Protein AF-A0A378QQU9-F1 (afdb_monomer)

Organism: NCBI:txid60442

Solvent-accessible surface area (backbone atoms only — not comparable to full-atom values): 11802 Å² total; per-residue (Å²): 145,88,78,75,76,68,68,65,64,66,67,70,74,71,73,74,82,76,79,74,83,66,60,31,34,43,82,54,93,91,40,81,44,77,42,74,51,94,55,50,43,72,75,48,75,50,80,45,81,56,97,89,48,78,48,77,48,76,41,74,41,75,74,60,98,64,94,75,79,48,33,50,64,48,73,52,78,72,28,48,66,83,69,102,65,98,68,73,70,46,45,58,56,68,75,64,73,80,47,66,58,96,88,40,79,49,86,61,49,79,44,72,38,31,32,38,25,54,59,89,42,72,87,60,55,38,84,40,40,63,61,41,45,74,56,68,51,49,70,68,65,45,40,39,43,39,59,77,54,67,65,83,74,51,50,64,56,53,56,46,44,50,61,71,62,53,45,73,78,52,39,68,49,66,72,41,98,47,53,43,52,32,14,29,48,30,37,32,43,80,83

pLDDT: mean 76.34, std 15.31, range [34.03, 95.5]

Nearest PDB structures (foldseek):
  6z1p-assembly1_BX  TM=6.851E-01  e=6.074E+00  Tetrahymena thermophila SB210

Secondary structure (DSSP, 8-state):
---SSSTTTGGGG----------EEEEETTEEEEE--TTEEEEEEEEEE-SS-EEEEEEEEE-SSS----EEEEEPPPEESS-------HHHHHHS--EEETTEEE-PEEEEEEEEEETT-GGG-EE-HHHHHHTT--HHHHTGGGTT--HHHHHHHHHHHHHHHT-HHHHHHHTSTTEEEEEEEEEEEE-

Sequence (191 aa):
MKRFKFSLLALLLLSITVHANDSTGYVGVGGVEYIKNPNIAMKSEDLYISKDIIKVAYEFKNLTNKDIRQTVPFPLPKMSIQHDGDFADTEETLNSFKVWANGKAITPKMHVRALLHKGHDEQSELDVTDAFRQCGFSDKEILSAYHHVNYDESLPNIYAKIRAYKHPALYRLITEKDTHWKSQAIYTNRT

Radius of gyration: 21.37 Å; Cα contacts (8 Å, |Δi|>4): 272; chains: 1; bounding box: 44×36×77 Å

Structure (mmCIF, N/CA/C/O backbone):
data_AF-A0A378QQU9-F1
#
_entry.id   AF-A0A378QQU9-F1
#
loop_
_atom_site.group_PDB
_atom_site.id
_atom_site.type_symbol
_atom_site.label_atom_id
_atom_site.label_alt_id
_atom_site.label_comp_id
_atom_site.label_asym_id
_atom_site.label_entity_id
_atom_site.label_seq_id
_atom_site.pdbx_PDB_ins_code
_atom_site.Cartn_x
_atom_site.Cartn_y
_atom_site.Cartn_z
_atom_site.occupancy
_atom_site.B_iso_or_equiv
_atom_site.auth_seq_id
_atom_site.auth_comp_id
_atom_site.auth_asym_id
_atom_site.auth_atom_id
_atom_site.pdbx_PDB_model_num
ATOM 1 N N . MET A 1 1 ? 25.149 -15.143 52.313 1.00 42.69 1 MET A N 1
ATOM 2 C CA . MET A 1 1 ? 23.979 -15.343 51.422 1.00 42.69 1 MET A CA 1
ATOM 3 C C . MET A 1 1 ? 23.395 -13.989 50.990 1.00 42.69 1 MET A C 1
ATOM 5 O O . MET A 1 1 ? 22.428 -13.525 51.573 1.00 42.69 1 MET A O 1
ATOM 9 N N . LYS A 1 2 ? 24.011 -13.291 50.023 1.00 49.44 2 LYS A N 1
ATOM 10 C CA . LYS A 1 2 ? 23.530 -11.996 49.482 1.00 49.44 2 LYS A CA 1
ATOM 11 C C . LYS A 1 2 ? 23.990 -11.842 48.022 1.00 49.44 2 LYS A C 1
ATOM 13 O O . LYS A 1 2 ? 24.894 -11.070 47.741 1.00 49.44 2 LYS A O 1
ATOM 18 N N . ARG A 1 3 ? 23.455 -12.642 47.096 1.00 50.78 3 ARG A N 1
ATOM 19 C CA . ARG A 1 3 ? 23.782 -12.535 45.652 1.00 50.78 3 ARG A CA 1
ATOM 20 C C . ARG A 1 3 ? 22.550 -12.602 44.732 1.00 50.78 3 ARG A C 1
ATOM 22 O O . ARG A 1 3 ? 22.704 -12.517 43.528 1.00 50.78 3 ARG A O 1
ATOM 29 N N . PHE A 1 4 ? 21.333 -12.684 45.279 1.00 49.81 4 PHE A N 1
ATOM 30 C CA . PHE A 1 4 ? 20.111 -12.893 44.483 1.00 49.81 4 PHE A CA 1
ATOM 31 C C . PHE A 1 4 ? 19.346 -11.614 44.091 1.00 49.81 4 PHE A C 1
ATOM 33 O O . PHE A 1 4 ? 18.385 -11.691 43.339 1.00 49.81 4 PHE A O 1
ATOM 40 N N . LYS A 1 5 ? 19.747 -10.425 44.571 1.00 49.59 5 LYS A N 1
ATOM 41 C CA . LYS A 1 5 ? 18.973 -9.183 44.350 1.00 49.59 5 LYS A CA 1
ATOM 42 C C . LYS A 1 5 ? 19.336 -8.401 43.080 1.00 49.59 5 LYS A C 1
ATOM 44 O O . LYS A 1 5 ? 18.555 -7.555 42.672 1.00 49.59 5 LYS A O 1
ATOM 49 N N . PHE A 1 6 ? 20.470 -8.689 42.440 1.00 51.25 6 PHE A N 1
ATOM 50 C CA . PHE A 1 6 ? 20.890 -7.963 41.231 1.00 51.25 6 PHE A CA 1
ATOM 51 C C . PHE A 1 6 ? 20.324 -8.542 39.928 1.00 51.25 6 PHE A C 1
ATOM 53 O O . PHE A 1 6 ? 20.280 -7.837 38.927 1.00 51.25 6 PHE A O 1
ATOM 60 N N . SER A 1 7 ? 19.831 -9.785 39.939 1.00 53.31 7 SER A N 1
ATOM 61 C CA . SER A 1 7 ? 19.312 -10.429 38.724 1.00 53.31 7 SER A CA 1
ATOM 62 C C . SER A 1 7 ? 17.921 -9.934 38.313 1.00 53.31 7 SER A C 1
ATOM 64 O O . SER A 1 7 ? 17.571 -10.039 37.144 1.00 53.31 7 SER A O 1
ATOM 66 N N . LEU A 1 8 ? 17.127 -9.387 39.243 1.00 53.69 8 LEU A N 1
ATOM 67 C CA . LEU A 1 8 ? 15.759 -8.941 38.946 1.00 53.69 8 LEU A CA 1
ATOM 68 C C . LEU A 1 8 ? 15.716 -7.538 38.312 1.00 53.69 8 LEU A C 1
ATOM 70 O O . LEU A 1 8 ? 14.781 -7.222 37.587 1.00 53.69 8 LEU A O 1
ATOM 74 N N . LEU A 1 9 ? 16.737 -6.704 38.551 1.00 52.06 9 LEU A N 1
ATOM 75 C CA . LEU A 1 9 ? 16.779 -5.325 38.048 1.00 52.06 9 LEU A CA 1
ATOM 76 C C . LEU A 1 9 ? 17.170 -5.251 36.561 1.00 52.06 9 LEU A C 1
ATOM 78 O O . LEU A 1 9 ? 16.748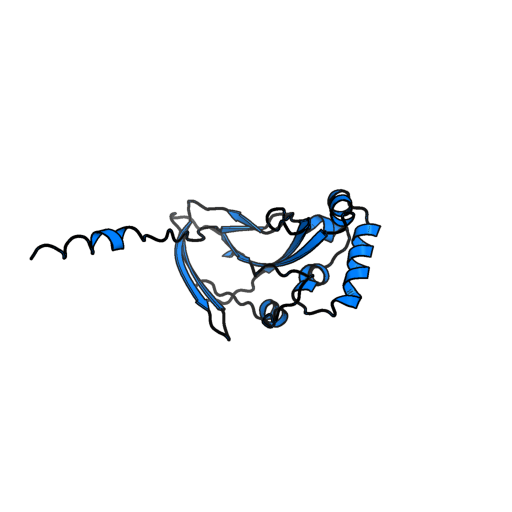 -4.337 35.862 1.00 52.06 9 LEU A O 1
ATOM 82 N N . ALA A 1 10 ? 17.921 -6.238 36.059 1.00 56.59 10 ALA A N 1
ATOM 83 C CA . ALA A 1 10 ? 18.316 -6.308 34.651 1.00 56.59 10 ALA A CA 1
ATOM 84 C C . ALA A 1 10 ? 17.154 -6.689 33.712 1.00 56.59 10 ALA A C 1
ATOM 86 O O . ALA A 1 10 ? 17.172 -6.323 32.541 1.00 56.59 10 ALA A O 1
ATOM 87 N N . LEU A 1 11 ? 16.120 -7.373 34.220 1.00 55.22 11 LEU A N 1
ATOM 88 C CA . LEU A 1 11 ? 14.978 -7.811 33.411 1.00 55.22 11 LEU A CA 1
ATOM 89 C C . LEU A 1 11 ? 13.954 -6.689 33.151 1.00 55.22 11 LEU A C 1
ATOM 91 O O . LEU A 1 11 ? 13.157 -6.797 32.225 1.00 55.22 11 LEU A O 1
ATOM 95 N N . LEU A 1 12 ? 13.989 -5.592 33.922 1.00 55.44 12 LEU A N 1
ATOM 96 C CA . LEU A 1 12 ? 13.055 -4.467 33.763 1.00 55.44 12 LEU A CA 1
ATOM 97 C C . LEU A 1 12 ? 13.423 -3.513 32.607 1.00 55.44 12 LEU A C 1
ATOM 99 O O . LEU A 1 12 ? 12.592 -2.713 32.187 1.00 55.44 12 LEU A O 1
ATOM 103 N N . LEU A 1 13 ? 14.656 -3.582 32.091 1.00 55.72 13 LEU A N 1
ATOM 104 C CA . LEU A 1 13 ? 15.179 -2.640 31.087 1.00 55.72 13 LEU A CA 1
ATOM 105 C C . LEU A 1 13 ? 14.985 -3.100 29.631 1.00 55.72 13 LEU A C 1
ATOM 107 O O . LEU A 1 13 ? 15.303 -2.354 28.712 1.00 55.72 13 LEU A O 1
ATOM 111 N N . LEU A 1 14 ? 14.410 -4.284 29.404 1.00 50.56 14 LEU A N 1
ATOM 112 C CA . LEU A 1 14 ? 14.062 -4.813 28.076 1.00 50.56 14 LEU A CA 1
ATOM 113 C C . LEU A 1 14 ? 12.623 -4.460 27.667 1.00 50.56 14 LEU A C 1
ATOM 115 O O . LEU A 1 14 ? 11.927 -5.259 27.044 1.00 50.56 14 LEU A O 1
ATOM 119 N N . SER A 1 15 ? 12.166 -3.251 28.007 1.00 51.44 15 SER A N 1
ATOM 120 C CA . SER A 1 15 ? 10.925 -2.713 27.442 1.00 51.44 15 SER A CA 1
ATOM 121 C C . SER A 1 15 ? 11.163 -2.412 25.965 1.00 51.44 15 SER A C 1
ATOM 123 O O . SER A 1 15 ? 11.580 -1.320 25.590 1.00 51.44 15 SER A O 1
ATOM 125 N N . ILE A 1 16 ? 10.955 -3.431 25.137 1.00 56.88 16 ILE A N 1
ATOM 126 C CA . ILE A 1 16 ? 10.907 -3.330 23.684 1.00 56.88 16 ILE A CA 1
ATOM 127 C C . ILE A 1 16 ? 9.834 -2.289 23.372 1.00 56.88 16 ILE A C 1
ATOM 129 O O . ILE A 1 16 ? 8.662 -2.479 23.699 1.00 56.88 16 ILE A O 1
ATOM 133 N N . THR A 1 17 ? 10.230 -1.158 22.798 1.00 48.84 17 THR A N 1
ATOM 134 C CA . THR A 1 17 ? 9.289 -0.157 22.305 1.00 48.84 17 THR A CA 1
ATOM 135 C C . THR A 1 17 ? 8.569 -0.754 21.103 1.00 48.84 17 THR A C 1
ATOM 137 O O . THR A 1 17 ? 9.036 -0.656 19.970 1.00 48.84 17 THR A O 1
ATOM 140 N N . VAL A 1 18 ? 7.448 -1.427 21.352 1.00 52.44 18 VAL A N 1
ATOM 141 C CA . VAL A 1 18 ? 6.510 -1.822 20.303 1.00 52.44 18 VAL A CA 1
ATOM 142 C C . VAL A 1 18 ? 5.781 -0.551 19.889 1.00 52.44 18 VAL A C 1
ATOM 144 O O . VAL A 1 18 ? 4.875 -0.077 20.573 1.00 52.44 18 VAL A O 1
ATOM 147 N N . HIS A 1 19 ? 6.232 0.056 18.796 1.00 50.12 19 HIS A N 1
ATOM 148 C CA . HIS A 1 19 ? 5.482 1.119 18.146 1.00 50.12 19 HIS A CA 1
ATOM 149 C C . HIS A 1 19 ? 4.282 0.479 17.446 1.00 50.12 19 HIS A C 1
ATOM 151 O O . HIS A 1 19 ? 4.442 -0.164 16.413 1.00 50.12 19 HIS A O 1
ATOM 157 N N . ALA A 1 20 ? 3.092 0.624 18.032 1.00 51.75 20 ALA A N 1
ATOM 158 C CA . ALA A 1 20 ? 1.850 0.287 17.347 1.00 51.75 20 ALA A CA 1
ATOM 159 C C . ALA A 1 20 ? 1.724 1.157 16.089 1.00 51.75 20 ALA A C 1
ATOM 161 O O . ALA A 1 20 ? 2.021 2.355 16.136 1.00 51.75 20 ALA A O 1
ATOM 162 N N . ASN A 1 21 ? 1.287 0.576 14.972 1.00 54.59 21 ASN A N 1
ATOM 163 C CA . ASN A 1 21 ? 0.997 1.348 13.773 1.00 54.59 21 ASN A CA 1
ATOM 164 C C . ASN A 1 21 ? -0.380 2.010 13.914 1.00 54.59 21 ASN A C 1
ATOM 166 O O . ASN A 1 21 ? -1.359 1.581 13.321 1.00 54.59 21 ASN A O 1
ATOM 170 N N . ASP A 1 22 ? -0.465 3.083 14.695 1.00 56.91 22 ASP A N 1
ATOM 171 C CA . ASP A 1 22 ? -1.688 3.858 14.936 1.00 56.91 22 ASP A CA 1
ATOM 172 C C . ASP A 1 22 ? -2.055 4.808 13.775 1.00 56.91 22 ASP A C 1
ATOM 174 O O . ASP A 1 22 ? -2.784 5.789 13.953 1.00 56.91 22 ASP A O 1
ATOM 178 N N . SER A 1 23 ? -1.550 4.533 12.571 1.00 52.12 23 SER A N 1
ATOM 179 C CA . SER A 1 23 ? -1.793 5.357 11.392 1.00 52.12 23 SER A CA 1
ATOM 180 C C . SER A 1 23 ? -3.087 4.968 10.676 1.00 52.12 23 SER A C 1
ATOM 182 O O . SER A 1 23 ? -3.394 3.799 10.467 1.00 52.12 23 SER A O 1
ATOM 184 N N . THR A 1 24 ? -3.836 5.972 10.238 1.00 55.03 24 THR A N 1
ATOM 185 C CA . THR A 1 24 ? -5.013 5.841 9.362 1.00 55.03 24 THR A CA 1
ATOM 186 C C . THR A 1 24 ? -4.626 6.289 7.953 1.00 55.03 24 THR A C 1
ATOM 188 O O . THR A 1 24 ? -3.512 6.746 7.756 1.00 55.03 24 THR A O 1
ATOM 191 N N . GLY A 1 25 ? -5.473 6.131 6.941 1.00 52.16 25 GLY A N 1
ATOM 192 C CA . GLY A 1 25 ? -5.113 6.412 5.549 1.00 52.16 25 GLY A CA 1
ATOM 193 C C . GLY A 1 25 ? -5.879 7.579 4.934 1.00 52.16 25 GLY A C 1
ATOM 194 O O . GLY A 1 25 ? -7.076 7.737 5.175 1.00 52.16 25 GLY A O 1
ATOM 195 N N . TYR A 1 26 ? -5.237 8.331 4.047 1.00 42.34 26 TYR A N 1
ATOM 196 C CA . TYR A 1 26 ? -5.901 9.096 2.993 1.00 42.34 26 TYR A CA 1
ATOM 197 C C . TYR A 1 26 ? -5.428 8.591 1.631 1.00 42.34 26 TYR A C 1
ATOM 199 O O . TYR A 1 26 ? -4.258 8.273 1.452 1.00 42.34 26 TYR A O 1
ATOM 207 N N . VAL A 1 27 ? -6.341 8.498 0.665 1.00 48.03 27 VAL A N 1
ATOM 208 C CA . VAL A 1 27 ? -5.992 8.184 -0.725 1.00 48.03 27 VAL A CA 1
ATOM 209 C C . VAL A 1 27 ? -5.992 9.499 -1.492 1.00 48.03 27 VAL A C 1
ATOM 211 O O . VAL A 1 27 ? -7.057 10.017 -1.834 1.00 48.03 27 VAL A O 1
ATOM 214 N N . GLY A 1 28 ? -4.802 10.046 -1.717 1.00 48.03 28 GLY A N 1
ATOM 215 C CA . GLY A 1 28 ? -4.586 11.245 -2.517 1.00 48.03 28 GLY A CA 1
ATOM 216 C C . GLY A 1 28 ? -4.181 10.917 -3.950 1.00 48.03 28 GLY A C 1
ATOM 217 O O . GLY A 1 28 ? -4.117 9.757 -4.353 1.00 48.03 28 GLY A O 1
ATOM 218 N N . VAL A 1 29 ? -3.883 11.962 -4.723 1.00 34.03 29 VAL A N 1
ATOM 219 C CA . VAL A 1 29 ? -3.452 11.828 -6.124 1.00 34.03 29 VAL A CA 1
ATOM 220 C C . VAL A 1 29 ? -2.115 11.068 -6.221 1.00 34.03 29 VAL A C 1
ATOM 222 O O . VAL A 1 29 ? -1.982 10.245 -7.109 1.00 34.03 29 VAL A O 1
ATOM 225 N N . GLY A 1 30 ? -1.223 11.199 -5.226 1.00 41.44 30 GLY A N 1
ATOM 226 C CA . GLY A 1 30 ? 0.061 10.479 -5.131 1.00 41.44 30 GLY A CA 1
ATOM 227 C C . GLY A 1 30 ? 0.051 9.176 -4.309 1.00 41.44 30 GLY A C 1
ATOM 228 O O . GLY A 1 30 ? 1.093 8.760 -3.809 1.00 41.44 30 GLY A O 1
ATOM 229 N N . GLY A 1 31 ? -1.111 8.544 -4.096 1.00 54.34 31 GLY A N 1
ATOM 230 C CA . GLY A 1 31 ? -1.224 7.248 -3.409 1.00 54.34 31 GLY A CA 1
ATOM 231 C C . GLY A 1 31 ? -1.753 7.312 -1.969 1.00 54.34 31 GLY A C 1
ATOM 232 O O . GLY A 1 31 ? -2.509 8.211 -1.603 1.00 54.34 31 GLY A O 1
ATOM 233 N N . VAL A 1 32 ? -1.412 6.299 -1.163 1.00 55.84 32 VAL A N 1
ATOM 234 C CA . VAL A 1 32 ? -1.912 6.120 0.213 1.00 55.84 32 VAL A CA 1
ATOM 235 C C . VAL A 1 32 ? -1.001 6.803 1.232 1.00 55.84 32 VAL A C 1
ATOM 237 O O . VAL A 1 32 ? 0.130 6.369 1.463 1.00 55.84 32 VAL A O 1
ATOM 240 N N . GLU A 1 33 ? -1.497 7.857 1.860 1.00 60.81 33 GLU A N 1
ATOM 241 C CA . GLU A 1 33 ? -0.806 8.585 2.919 1.00 60.81 33 GLU A CA 1
ATOM 242 C C . GLU A 1 33 ? -1.291 8.122 4.292 1.00 60.81 33 GLU A C 1
ATOM 244 O O . GLU A 1 33 ? -2.491 7.958 4.507 1.00 60.81 33 GLU A O 1
ATOM 249 N N . TY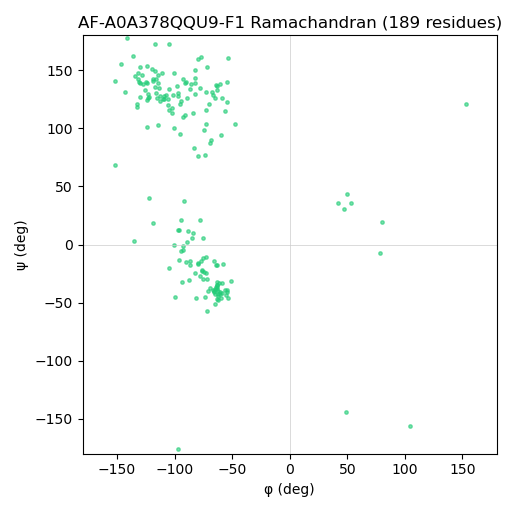R A 1 34 ? -0.358 7.915 5.216 1.00 63.16 34 TYR A N 1
ATOM 250 C CA . TYR A 1 34 ? -0.637 7.460 6.573 1.00 63.16 34 TYR A CA 1
ATOM 251 C C . TYR A 1 34 ? -0.785 8.676 7.502 1.00 63.16 34 TYR A C 1
ATOM 253 O O . TYR A 1 34 ? 0.184 9.374 7.780 1.00 63.16 34 TYR A O 1
ATOM 261 N N . ILE A 1 35 ? -2.001 8.953 7.969 1.00 67.19 35 ILE A N 1
ATOM 262 C CA . ILE A 1 35 ? -2.374 10.111 8.787 1.00 67.19 35 ILE A CA 1
ATOM 263 C C . ILE A 1 35 ? -2.869 9.634 10.153 1.00 67.19 35 ILE A C 1
ATOM 265 O O . ILE A 1 35 ? -3.707 8.739 10.232 1.00 67.19 35 ILE A O 1
ATOM 269 N N . LYS A 1 36 ? -2.436 10.261 11.249 1.00 72.25 36 LYS A N 1
ATOM 270 C CA . LYS A 1 36 ? -3.040 10.027 12.571 1.00 72.25 36 LYS A CA 1
ATOM 271 C C . LYS A 1 36 ? -4.309 10.858 12.740 1.00 72.25 36 LYS A C 1
ATOM 273 O O . LYS A 1 36 ? -4.287 12.069 12.533 1.00 72.25 36 LYS A O 1
ATOM 278 N N . ASN A 1 37 ? -5.405 10.227 13.157 1.00 81.88 37 ASN A N 1
ATOM 279 C CA . ASN A 1 37 ? -6.630 10.934 13.526 1.00 81.88 37 ASN A CA 1
ATOM 280 C C . ASN A 1 37 ? -6.746 11.006 15.056 1.00 81.88 37 ASN A C 1
ATOM 282 O O . ASN A 1 37 ? -6.980 9.972 15.675 1.00 81.88 37 ASN A O 1
ATOM 286 N N . PRO A 1 38 ? -6.654 12.194 15.683 1.00 87.00 38 PRO A N 1
ATOM 287 C CA . PRO A 1 38 ? -6.688 12.316 17.143 1.00 87.00 38 PRO A CA 1
ATOM 288 C C . PRO A 1 38 ? -8.034 11.912 17.766 1.00 87.00 38 PRO A C 1
ATOM 290 O O . PRO A 1 38 ? -8.117 11.722 18.974 1.00 87.00 38 PRO A O 1
ATOM 293 N N . ASN A 1 39 ? -9.088 11.778 16.957 1.00 91.25 39 ASN A N 1
ATOM 294 C CA . ASN A 1 39 ? -10.424 11.390 17.400 1.00 91.25 39 ASN A CA 1
ATOM 295 C C . ASN A 1 39 ? -10.679 9.876 17.325 1.00 91.25 39 ASN A C 1
ATOM 297 O O . ASN A 1 39 ? -11.745 9.422 17.742 1.00 91.25 39 ASN A O 1
ATOM 301 N N . ILE A 1 40 ? -9.733 9.096 16.796 1.00 88.69 40 ILE A N 1
ATOM 302 C CA . ILE A 1 40 ? -9.802 7.636 16.725 1.00 88.69 40 ILE A CA 1
ATOM 303 C C . ILE A 1 40 ? -8.575 7.064 17.434 1.00 88.69 40 ILE A C 1
ATOM 305 O O . ILE A 1 40 ? -7.445 7.405 17.107 1.00 88.69 40 ILE A O 1
ATOM 309 N N . ALA A 1 41 ? -8.789 6.177 18.402 1.00 88.19 41 ALA A N 1
ATOM 310 C CA . ALA A 1 41 ?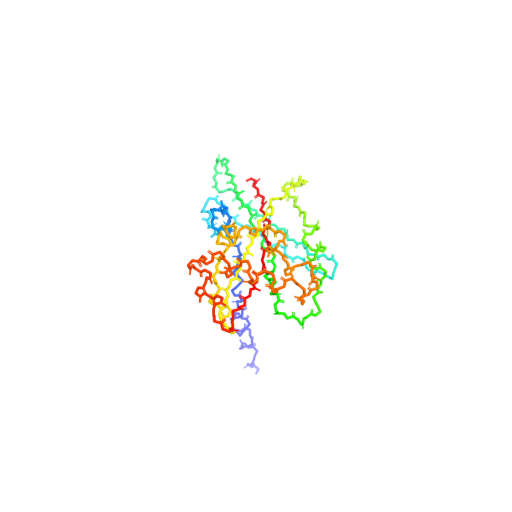 -7.707 5.455 19.064 1.00 88.19 41 ALA A CA 1
ATOM 311 C C . ALA A 1 41 ? -7.674 4.002 18.595 1.00 88.19 41 ALA A C 1
ATOM 313 O O . ALA A 1 41 ? -8.671 3.296 18.751 1.00 88.19 41 ALA A O 1
ATOM 314 N N . MET A 1 42 ? -6.528 3.533 18.103 1.00 86.00 42 MET A N 1
ATOM 315 C CA . MET A 1 42 ? -6.272 2.097 17.979 1.00 86.00 42 MET A CA 1
ATOM 316 C C . MET A 1 42 ? -6.182 1.484 19.384 1.00 86.00 42 MET A C 1
ATOM 318 O O . MET A 1 42 ? -5.501 2.015 20.263 1.00 86.00 42 MET A O 1
ATOM 322 N N . LYS A 1 43 ? -6.934 0.410 19.616 1.00 89.12 43 LYS A N 1
ATOM 323 C CA . LYS A 1 43 ? -7.001 -0.321 20.886 1.00 89.12 43 LYS A CA 1
ATOM 324 C C . LYS A 1 43 ? -6.149 -1.573 20.868 1.00 89.12 43 LYS A C 1
ATOM 326 O O . LYS A 1 43 ? -5.408 -1.788 21.823 1.00 89.12 43 LYS A O 1
ATOM 331 N N . SER A 1 44 ? -6.225 -2.339 19.790 1.00 85.69 44 SER A N 1
ATOM 332 C CA . SER A 1 44 ? -5.410 -3.527 19.580 1.00 85.69 44 SER A CA 1
ATOM 333 C C . SER A 1 44 ? -5.093 -3.715 18.101 1.00 85.69 44 SER A C 1
ATOM 335 O O . SER A 1 44 ? -5.820 -3.248 17.218 1.00 85.69 44 SER A O 1
ATOM 337 N N . GLU A 1 45 ? -3.987 -4.410 17.872 1.00 84.75 45 GLU A N 1
ATOM 338 C CA . GLU A 1 45 ? -3.598 -5.003 16.603 1.00 84.75 45 GLU A CA 1
ATOM 339 C C . GLU A 1 45 ? -3.156 -6.436 16.903 1.00 84.75 45 GLU A C 1
ATOM 341 O O . GLU A 1 45 ? -2.196 -6.644 17.646 1.00 84.75 45 GLU A O 1
ATOM 346 N N . ASP A 1 46 ? -3.858 -7.408 16.326 1.00 86.56 46 ASP A N 1
ATOM 347 C CA . ASP A 1 46 ? -3.552 -8.829 16.466 1.00 86.56 46 ASP A CA 1
ATOM 348 C C . ASP A 1 46 ? -3.136 -9.396 15.104 1.00 86.56 46 ASP A C 1
ATOM 350 O O . ASP A 1 46 ? -3.972 -9.646 14.229 1.00 86.56 46 ASP A O 1
ATOM 354 N N . LEU A 1 47 ? -1.827 -9.590 14.925 1.00 87.00 47 LEU A N 1
ATOM 355 C CA . LEU A 1 47 ? -1.222 -10.175 13.729 1.00 87.00 47 LEU A CA 1
ATOM 356 C C . LEU A 1 47 ? -0.991 -11.679 13.922 1.00 87.00 47 LEU A C 1
ATOM 358 O O . LEU A 1 47 ? -0.243 -12.106 14.800 1.00 87.00 47 LEU A O 1
ATOM 362 N N . TYR A 1 48 ? -1.592 -12.482 13.049 1.00 86.19 48 TYR A N 1
ATOM 363 C CA . TYR A 1 48 ? -1.380 -13.921 12.954 1.00 86.19 48 TYR A CA 1
ATOM 364 C C . TYR A 1 48 ? -0.744 -14.271 11.610 1.00 86.19 48 TYR A C 1
ATOM 366 O O . TYR A 1 48 ? -1.288 -13.938 10.556 1.00 86.19 48 TYR A O 1
ATOM 374 N N . ILE A 1 49 ? 0.384 -14.982 11.649 1.00 84.25 49 ILE A N 1
ATOM 375 C CA . ILE A 1 49 ? 1.109 -15.448 10.465 1.00 84.25 49 ILE A CA 1
ATOM 376 C C . ILE A 1 49 ? 1.302 -16.958 10.569 1.00 84.25 49 ILE A C 1
ATOM 378 O O . ILE A 1 49 ? 1.731 -17.484 11.596 1.00 84.25 49 ILE A O 1
ATOM 382 N N . SER A 1 50 ? 1.010 -17.646 9.475 1.00 87.44 50 SER A N 1
ATOM 383 C CA . SER A 1 50 ? 1.269 -19.069 9.276 1.00 87.44 50 SER A CA 1
ATOM 384 C C . SER A 1 50 ? 1.731 -19.301 7.837 1.00 87.44 50 SER A C 1
ATOM 386 O O . SER A 1 50 ? 1.774 -18.360 7.047 1.00 87.44 50 SER A O 1
ATOM 388 N N . LYS A 1 51 ? 2.059 -20.548 7.487 1.00 85.00 51 LYS A N 1
ATOM 389 C CA . LYS A 1 51 ? 2.413 -20.899 6.104 1.00 85.00 51 LYS A CA 1
ATOM 390 C C . LYS A 1 51 ? 1.270 -20.647 5.119 1.00 85.00 51 LYS A C 1
ATOM 392 O O . LYS A 1 51 ? 1.537 -20.266 3.991 1.00 85.00 51 LYS A O 1
ATOM 397 N N . ASP A 1 52 ? 0.028 -20.819 5.570 1.00 85.56 52 ASP A N 1
ATOM 398 C CA . ASP A 1 52 ? -1.143 -20.824 4.687 1.00 85.56 52 ASP A CA 1
ATOM 399 C C . ASP A 1 52 ? -1.963 -19.529 4.769 1.00 85.56 52 ASP A C 1
ATOM 401 O O . ASP A 1 52 ? -2.775 -19.244 3.893 1.00 85.56 52 ASP A O 1
ATOM 405 N N . ILE A 1 53 ? -1.823 -18.752 5.851 1.00 86.81 53 ILE A N 1
ATOM 406 C CA . ILE A 1 53 ? -2.629 -17.545 6.045 1.00 86.81 53 ILE A CA 1
ATOM 407 C C . ILE A 1 53 ? -1.935 -16.472 6.880 1.00 86.81 53 ILE A C 1
ATOM 409 O O . ILE A 1 53 ? -1.317 -16.753 7.913 1.00 86.81 53 ILE A O 1
ATOM 413 N N . ILE A 1 54 ? -2.144 -15.225 6.455 1.00 86.25 54 ILE A N 1
ATOM 414 C CA . ILE A 1 54 ? -1.881 -14.006 7.216 1.00 86.25 54 ILE A CA 1
ATOM 415 C C . ILE A 1 54 ? -3.235 -13.396 7.590 1.00 86.25 54 ILE A C 1
ATOM 417 O O . ILE A 1 54 ? -4.098 -13.208 6.732 1.00 86.25 54 ILE A O 1
ATOM 421 N N . LYS A 1 55 ? -3.440 -13.095 8.874 1.00 90.75 55 LYS A N 1
ATOM 422 C CA . LYS A 1 55 ? -4.622 -12.378 9.371 1.00 90.75 55 LYS A CA 1
ATOM 423 C C . LYS A 1 55 ? -4.178 -11.228 10.249 1.00 90.75 55 LYS A C 1
ATOM 425 O O . LYS A 1 55 ? -3.295 -11.406 11.081 1.00 90.75 55 LYS A O 1
ATOM 430 N N . VAL A 1 56 ? -4.839 -10.088 10.102 1.00 89.94 56 VAL A N 1
ATOM 431 C CA . VAL A 1 56 ? -4.649 -8.945 10.994 1.00 89.94 56 VAL A CA 1
ATOM 432 C C . VAL A 1 56 ? -6.011 -8.465 11.457 1.00 89.94 56 VAL A C 1
ATOM 434 O O . VAL A 1 56 ? -6.896 -8.235 10.630 1.00 89.94 56 VAL A O 1
ATOM 437 N N . ALA A 1 57 ? -6.194 -8.356 12.769 1.00 91.31 57 ALA A N 1
ATOM 438 C CA . ALA A 1 57 ? -7.393 -7.791 13.369 1.00 91.31 57 ALA A CA 1
ATOM 439 C C . ALA A 1 57 ? -7.044 -6.474 14.059 1.00 91.31 57 ALA A C 1
ATOM 441 O O . ALA A 1 57 ? -6.132 -6.421 14.878 1.00 91.31 57 ALA A O 1
ATOM 442 N N . TYR A 1 58 ? -7.785 -5.422 13.723 1.00 89.19 58 TYR A N 1
ATOM 443 C CA . TYR A 1 58 ? -7.648 -4.111 14.341 1.00 89.19 58 TYR A CA 1
ATOM 444 C C . TYR A 1 58 ? -8.905 -3.776 15.134 1.00 89.19 58 TYR A C 1
ATOM 446 O O . TYR A 1 58 ? -10.019 -3.907 14.619 1.00 89.19 58 TYR A O 1
ATOM 454 N N . GLU A 1 59 ? -8.726 -3.269 16.350 1.00 91.44 59 GLU A N 1
ATOM 455 C CA . GLU A 1 59 ? -9.800 -2.648 17.119 1.00 91.44 59 GLU A CA 1
ATOM 456 C C . GLU A 1 59 ? -9.564 -1.139 17.195 1.00 91.44 59 GLU A C 1
ATOM 458 O O . GLU A 1 59 ? -8.519 -0.676 17.651 1.00 91.44 59 GLU A O 1
ATOM 463 N N . PHE A 1 60 ? -10.554 -0.354 16.775 1.00 90.62 60 PHE A N 1
ATOM 464 C CA . PHE A 1 60 ? -10.517 1.103 16.848 1.00 90.62 60 PHE A CA 1
ATOM 465 C C . PHE A 1 60 ? -11.653 1.625 17.726 1.00 90.62 60 PHE A C 1
ATOM 467 O O . PHE A 1 60 ? -12.783 1.144 17.663 1.00 90.62 60 PHE A O 1
ATOM 474 N N . LYS A 1 61 ? -11.373 2.671 18.506 1.00 91.75 61 LYS A N 1
ATOM 475 C CA . LYS A 1 61 ? -12.359 3.389 19.315 1.00 91.75 61 LYS A CA 1
ATOM 476 C C . LYS A 1 61 ? -12.552 4.807 18.790 1.00 91.75 61 LYS A C 1
ATOM 478 O O . LYS A 1 61 ? -11.607 5.592 18.781 1.00 91.75 61 LYS A O 1
ATOM 483 N N . ASN A 1 62 ? -13.795 5.159 18.464 1.00 94.38 62 ASN A N 1
ATOM 484 C CA . ASN A 1 62 ? -14.199 6.552 18.292 1.00 94.38 62 ASN A CA 1
ATOM 485 C C . ASN A 1 62 ? -14.209 7.261 19.654 1.00 94.38 62 ASN A C 1
ATOM 487 O O . ASN A 1 62 ? -14.884 6.825 20.587 1.00 94.38 62 ASN A O 1
ATOM 491 N N . LEU A 1 63 ? -13.417 8.326 19.783 1.00 95.50 63 LEU A N 1
ATOM 492 C CA . LEU A 1 63 ? -13.278 9.116 21.010 1.00 95.50 63 LEU A CA 1
ATOM 493 C C . LEU A 1 63 ? -14.297 10.260 21.099 1.00 95.50 63 LEU A C 1
ATOM 495 O O . LEU A 1 63 ? -14.274 11.033 22.055 1.00 95.50 63 LEU A O 1
ATOM 499 N N . THR A 1 64 ? -15.182 10.378 20.112 1.00 95.38 64 THR A N 1
ATOM 500 C CA . THR A 1 64 ? -16.192 11.433 20.021 1.00 95.38 64 THR A CA 1
ATOM 501 C C . THR A 1 64 ? -17.602 10.855 20.084 1.00 95.38 64 THR A C 1
ATOM 503 O O . THR A 1 64 ? -17.810 9.645 20.033 1.00 95.38 64 THR A O 1
ATOM 506 N N . ASN A 1 65 ? -18.590 11.742 20.172 1.00 94.94 65 ASN A N 1
ATOM 507 C CA . ASN A 1 65 ? -20.013 11.419 20.086 1.00 94.94 65 ASN A CA 1
ATOM 508 C C . ASN A 1 65 ? -20.597 11.621 18.674 1.00 94.94 65 ASN A C 1
ATOM 510 O O . ASN A 1 65 ? -21.816 11.659 18.521 1.00 94.94 65 ASN A O 1
ATOM 514 N N . LYS A 1 66 ? -19.747 11.809 17.657 1.00 95.44 66 LYS A N 1
ATOM 515 C CA . LYS A 1 66 ? -20.153 11.996 16.260 1.00 95.44 66 LYS A CA 1
ATOM 516 C C . LYS A 1 66 ? -19.611 10.858 15.416 1.00 95.44 66 LYS A C 1
ATOM 518 O O . LYS A 1 66 ? -18.524 10.353 15.685 1.00 95.44 66 LYS A O 1
ATOM 523 N N . ASP A 1 67 ? -20.331 10.507 14.362 1.00 94.00 67 ASP A N 1
ATOM 524 C CA . ASP A 1 67 ? -19.843 9.528 13.398 1.00 94.00 67 ASP A CA 1
ATOM 525 C C . ASP A 1 67 ? -18.578 10.042 12.702 1.00 94.00 67 ASP A C 1
ATOM 527 O O . ASP A 1 67 ? -18.516 11.182 12.233 1.00 94.00 67 ASP A O 1
ATOM 531 N N . ILE A 1 68 ? -17.566 9.178 12.618 1.00 90.38 68 ILE A N 1
ATOM 532 C CA . ILE A 1 68 ? -16.305 9.442 11.927 1.00 90.38 68 ILE A CA 1
ATOM 533 C C . ILE A 1 68 ? -16.126 8.360 10.875 1.00 90.38 68 ILE A C 1
ATOM 535 O O . ILE A 1 68 ? -16.157 7.177 11.193 1.00 90.38 68 ILE A O 1
ATOM 539 N N . ARG A 1 69 ? -15.898 8.778 9.628 1.00 89.00 69 ARG A N 1
ATOM 540 C CA . ARG A 1 69 ? -15.506 7.875 8.544 1.00 89.00 69 ARG A CA 1
ATOM 541 C C . ARG A 1 69 ? -14.002 7.903 8.375 1.00 89.00 69 ARG A C 1
ATOM 543 O O . ARG A 1 69 ? -13.428 8.985 8.228 1.00 89.00 69 ARG A O 1
ATOM 550 N N . GLN A 1 70 ? -13.384 6.735 8.322 1.00 82.56 70 GLN A N 1
ATOM 551 C CA . GLN A 1 70 ? -11.945 6.592 8.143 1.00 82.56 70 GLN A CA 1
ATOM 552 C C . GLN A 1 70 ? -11.617 5.611 7.029 1.00 82.56 70 GLN A C 1
ATOM 554 O O . GLN A 1 70 ? -12.390 4.707 6.720 1.00 82.56 70 GLN A O 1
ATOM 559 N N . THR A 1 71 ? -10.455 5.814 6.415 1.00 85.81 71 THR A N 1
ATOM 560 C CA . THR A 1 71 ? -9.874 4.818 5.521 1.00 85.81 71 THR A CA 1
ATOM 561 C C . THR A 1 71 ? -8.784 4.089 6.285 1.00 85.81 71 THR A C 1
ATOM 563 O O . THR A 1 71 ? -7.914 4.741 6.860 1.00 85.81 71 THR A O 1
ATOM 566 N N . VAL A 1 72 ? -8.825 2.760 6.289 1.00 85.31 72 VAL A N 1
ATOM 567 C CA . VAL A 1 72 ? -7.757 1.931 6.855 1.00 85.31 72 VAL A CA 1
ATOM 568 C C . VAL A 1 72 ? -6.959 1.340 5.691 1.00 85.31 72 VAL A C 1
ATOM 570 O O . VAL A 1 72 ? -7.536 0.627 4.866 1.00 85.31 72 VAL A O 1
ATOM 573 N N . PRO A 1 73 ? -5.675 1.699 5.547 1.00 86.56 73 PRO A N 1
ATOM 574 C CA . PRO A 1 73 ? -4.812 1.144 4.520 1.00 86.56 73 PRO A CA 1
ATOM 575 C C . PRO A 1 73 ? -4.072 -0.103 5.007 1.00 86.56 73 PRO A C 1
ATOM 577 O O . PRO A 1 73 ? -3.540 -0.127 6.112 1.00 86.56 73 PRO A O 1
ATOM 580 N N . PHE A 1 74 ? -3.973 -1.106 4.140 1.00 86.19 74 PHE A N 1
ATOM 581 C CA . PHE A 1 74 ? -3.168 -2.304 4.336 1.00 86.19 74 PHE A CA 1
ATOM 582 C C . PHE A 1 74 ? -2.189 -2.468 3.164 1.00 86.19 74 PHE A C 1
ATOM 584 O O . PHE A 1 74 ? -2.606 -2.864 2.068 1.00 86.19 74 PHE A O 1
ATOM 591 N N . PRO A 1 75 ? -0.905 -2.110 3.342 1.00 86.81 75 PRO A N 1
ATOM 592 C CA . PRO A 1 75 ? 0.107 -2.292 2.312 1.00 86.81 75 PRO A CA 1
ATOM 593 C C . PRO A 1 75 ? 0.572 -3.749 2.257 1.00 86.81 75 PRO A C 1
ATOM 595 O O . PRO A 1 75 ? 0.905 -4.342 3.280 1.00 86.81 75 PRO A O 1
ATOM 598 N N . LEU A 1 76 ? 0.679 -4.303 1.052 1.00 87.94 76 LEU A N 1
ATOM 599 C CA . LEU A 1 76 ? 1.460 -5.517 0.841 1.00 87.94 76 LEU A CA 1
ATOM 600 C C . LEU A 1 76 ? 2.969 -5.199 0.825 1.00 87.94 76 LEU A C 1
ATOM 602 O O . LEU A 1 76 ? 3.358 -4.036 0.632 1.00 87.94 76 LEU A O 1
ATOM 606 N N . PRO A 1 77 ? 3.839 -6.209 1.023 1.00 84.75 77 PRO A N 1
ATOM 607 C CA . PRO A 1 77 ? 5.285 -6.043 0.893 1.00 84.75 77 PRO A CA 1
ATOM 608 C C . PRO A 1 77 ? 5.658 -5.469 -0.471 1.00 84.75 77 PRO A C 1
ATOM 610 O O . PRO A 1 77 ? 5.076 -5.858 -1.478 1.00 84.75 77 PRO A O 1
ATOM 613 N N . LYS A 1 78 ? 6.624 -4.548 -0.514 1.00 87.31 78 LYS A N 1
ATOM 614 C CA . LYS A 1 78 ? 7.167 -4.044 -1.781 1.00 87.31 78 LYS A CA 1
ATOM 615 C C . LYS A 1 78 ? 7.921 -5.180 -2.475 1.00 87.31 78 LYS A C 1
ATOM 617 O O . LYS A 1 78 ? 8.770 -5.806 -1.848 1.00 87.31 78 LYS A O 1
ATOM 622 N N . MET A 1 79 ? 7.647 -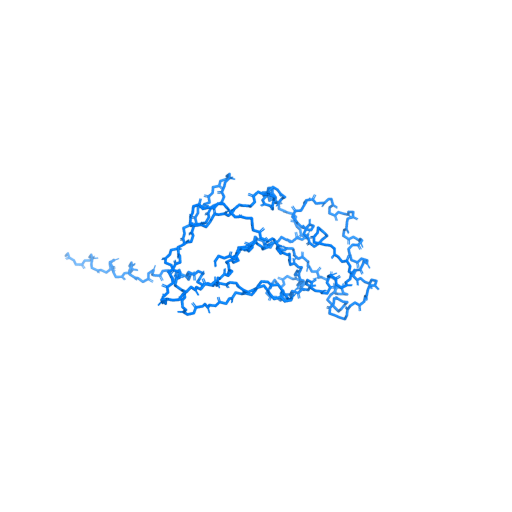5.400 -3.754 1.00 84.19 79 MET A N 1
ATOM 623 C CA . MET A 1 79 ? 8.269 -6.450 -4.560 1.00 84.19 79 MET A CA 1
ATOM 624 C C . MET A 1 79 ? 9.208 -5.820 -5.583 1.00 84.19 79 MET A C 1
ATOM 626 O O . MET A 1 79 ? 8.784 -4.944 -6.330 1.00 84.19 79 MET A O 1
ATOM 630 N N . SER A 1 80 ? 10.475 -6.234 -5.612 1.00 79.25 80 SER A N 1
ATOM 631 C CA . SER A 1 80 ? 11.443 -5.793 -6.626 1.00 79.25 80 SER A CA 1
ATOM 632 C C . SER A 1 80 ? 11.282 -6.601 -7.904 1.00 79.25 80 SER A C 1
ATOM 634 O O . SER A 1 80 ? 11.049 -7.805 -7.844 1.00 79.25 80 SER A O 1
ATOM 636 N N . ILE A 1 81 ? 11.462 -5.960 -9.060 1.00 66.69 81 ILE A N 1
ATOM 637 C CA . ILE A 1 81 ? 11.539 -6.692 -10.332 1.00 66.69 81 ILE A CA 1
ATOM 638 C C . ILE A 1 81 ? 12.891 -7.391 -10.486 1.00 66.69 81 ILE A C 1
ATOM 640 O O . ILE A 1 81 ? 12.980 -8.440 -11.114 1.00 66.69 81 ILE A O 1
ATOM 644 N N . GLN A 1 82 ? 13.949 -6.834 -9.899 1.00 63.09 82 GLN A N 1
ATOM 645 C CA . GLN A 1 82 ? 15.279 -7.434 -9.896 1.00 63.09 82 GLN A CA 1
ATOM 646 C C . GLN A 1 82 ? 15.461 -8.222 -8.585 1.00 63.09 82 GLN A C 1
ATOM 648 O O . GLN A 1 82 ? 15.761 -7.585 -7.578 1.00 63.09 82 GLN A O 1
ATOM 653 N N . HIS A 1 83 ? 15.207 -9.544 -8.575 1.00 58.78 83 HIS A N 1
ATOM 654 C CA . HIS A 1 83 ? 15.945 -10.599 -7.823 1.00 58.78 83 HIS A CA 1
ATOM 655 C C . HIS A 1 83 ? 15.132 -11.867 -7.455 1.00 58.78 83 HIS A C 1
ATOM 657 O O . HIS A 1 83 ? 14.146 -11.801 -6.731 1.00 58.78 83 HIS A O 1
ATOM 663 N N . ASP A 1 84 ? 15.599 -13.033 -7.924 1.00 49.00 84 ASP A N 1
ATOM 664 C CA . ASP A 1 84 ? 16.395 -14.085 -7.233 1.00 49.00 84 ASP A CA 1
ATOM 665 C C . ASP A 1 84 ? 16.022 -14.617 -5.821 1.00 49.00 84 ASP A C 1
ATOM 667 O O . ASP A 1 84 ? 16.901 -15.045 -5.071 1.00 49.00 84 ASP A O 1
ATOM 671 N N . GLY A 1 85 ? 14.740 -14.639 -5.442 1.00 52.12 85 GLY A N 1
ATOM 672 C CA . GLY A 1 85 ? 14.276 -15.285 -4.200 1.00 52.12 85 GLY A CA 1
ATOM 673 C C . GLY A 1 85 ? 13.126 -16.276 -4.405 1.00 52.12 85 GLY A C 1
ATOM 674 O O . GLY A 1 85 ? 12.253 -16.052 -5.239 1.00 52.12 85 GLY A O 1
ATOM 675 N N . ASP A 1 86 ? 13.109 -17.352 -3.611 1.00 50.97 86 ASP A N 1
ATOM 676 C CA . ASP A 1 86 ? 11.985 -18.294 -3.476 1.00 50.97 86 ASP A CA 1
ATOM 677 C C . ASP A 1 86 ? 10.861 -17.616 -2.671 1.00 50.97 86 ASP A C 1
ATOM 679 O O . ASP A 1 86 ? 10.745 -17.766 -1.452 1.00 50.97 86 ASP A O 1
ATOM 683 N N . PHE A 1 87 ? 10.119 -16.724 -3.328 1.00 57.44 87 PHE A N 1
ATOM 684 C CA . PHE A 1 87 ? 8.991 -16.026 -2.719 1.00 57.44 87 PHE A CA 1
ATOM 685 C C . PHE A 1 87 ? 7.728 -16.893 -2.762 1.00 57.44 87 PHE A C 1
ATOM 687 O O . PHE A 1 87 ? 7.527 -17.687 -3.677 1.00 57.44 87 PHE A O 1
ATOM 694 N N . ALA A 1 88 ? 6.855 -16.697 -1.768 1.00 59.31 88 ALA A N 1
ATOM 695 C CA . ALA A 1 88 ? 5.487 -17.212 -1.778 1.00 59.31 88 ALA A CA 1
ATOM 696 C C . ALA A 1 88 ? 4.743 -16.782 -3.055 1.00 59.31 88 ALA A C 1
ATOM 698 O O . ALA A 1 88 ? 5.135 -15.800 -3.683 1.00 59.31 88 ALA A O 1
ATOM 699 N N . ASP A 1 89 ? 3.652 -17.471 -3.403 1.00 70.44 89 ASP A N 1
ATOM 700 C CA . ASP A 1 89 ? 2.804 -17.112 -4.545 1.00 70.44 89 ASP A CA 1
ATOM 701 C C . ASP A 1 89 ? 2.228 -15.693 -4.358 1.00 70.44 89 ASP A C 1
ATOM 703 O O . ASP A 1 89 ? 1.240 -15.439 -3.650 1.00 70.44 89 ASP A O 1
ATOM 707 N N . THR A 1 90 ? 2.934 -14.722 -4.936 1.00 75.88 90 THR A N 1
ATOM 708 C CA . THR A 1 90 ? 2.634 -13.301 -4.753 1.00 75.88 90 THR A CA 1
ATOM 709 C C . THR A 1 90 ? 1.419 -12.873 -5.570 1.00 75.88 90 THR A C 1
ATOM 711 O O . THR A 1 90 ? 0.720 -11.933 -5.179 1.00 75.88 90 THR A O 1
ATOM 714 N N . GLU A 1 91 ? 1.091 -13.620 -6.624 1.00 80.38 91 GLU A N 1
ATOM 715 C CA . GLU A 1 91 ? -0.123 -13.439 -7.407 1.00 80.38 91 GLU A CA 1
ATOM 716 C C . GLU A 1 91 ? -1.353 -13.941 -6.639 1.00 80.38 91 GLU A C 1
ATOM 718 O O . GLU A 1 91 ? -2.359 -13.228 -6.550 1.00 80.38 91 GLU A O 1
ATOM 723 N N . GLU A 1 92 ? -1.279 -15.121 -6.018 1.00 82.50 92 GLU A N 1
ATOM 724 C CA . GLU A 1 92 ? -2.338 -15.616 -5.134 1.00 82.50 92 GLU A CA 1
ATOM 725 C C . GLU A 1 92 ? -2.573 -14.644 -3.970 1.00 82.50 92 GLU A C 1
ATOM 727 O O . GLU A 1 92 ? -3.720 -14.322 -3.637 1.00 82.50 92 GLU A O 1
ATOM 732 N N . THR A 1 93 ? -1.501 -14.099 -3.392 1.00 81.56 93 THR A N 1
ATOM 733 C CA . THR A 1 93 ? -1.589 -13.105 -2.311 1.00 81.56 93 THR A CA 1
ATOM 734 C C . THR A 1 93 ? -2.337 -11.839 -2.752 1.00 81.56 93 THR A C 1
ATOM 736 O O . THR A 1 93 ? -3.196 -11.347 -2.016 1.00 81.56 93 THR A O 1
ATOM 739 N N . LEU A 1 94 ? -2.075 -11.326 -3.962 1.00 84.62 94 LEU A N 1
ATOM 740 C CA . LEU A 1 94 ? -2.823 -10.189 -4.519 1.00 84.62 94 LEU A CA 1
ATOM 741 C C . LEU A 1 94 ? -4.312 -10.508 -4.716 1.00 84.62 94 LEU A C 1
ATOM 743 O O . LEU A 1 94 ? -5.188 -9.677 -4.462 1.00 84.62 94 LEU A O 1
ATOM 747 N N . ASN A 1 95 ? -4.625 -11.712 -5.181 1.00 86.19 95 ASN A N 1
ATOM 748 C CA . ASN A 1 95 ? -5.987 -12.054 -5.583 1.00 86.19 95 ASN A CA 1
ATOM 749 C C . ASN A 1 95 ? -6.866 -12.559 -4.424 1.00 86.19 95 ASN A C 1
ATOM 751 O O . ASN A 1 95 ? -8.090 -12.608 -4.555 1.00 86.19 95 ASN A O 1
ATOM 755 N N . SER A 1 96 ? -6.273 -12.913 -3.281 1.00 89.62 96 SER A N 1
ATOM 756 C CA . SER A 1 96 ? -6.971 -13.535 -2.145 1.00 89.62 96 SER A CA 1
ATOM 757 C C . SER A 1 96 ? -7.314 -12.583 -0.991 1.00 89.62 96 SER A C 1
ATOM 759 O O . SER A 1 96 ? -7.946 -13.011 -0.018 1.00 89.62 96 SER A O 1
ATOM 761 N N . PHE A 1 97 ? -6.963 -11.294 -1.090 1.00 90.81 97 PHE A N 1
ATOM 762 C CA . PHE A 1 97 ? -7.168 -10.323 -0.012 1.00 90.81 97 PHE A CA 1
ATOM 763 C C . PHE A 1 97 ? -8.657 -10.082 0.297 1.00 90.81 97 PHE A C 1
ATOM 765 O O . PHE A 1 97 ? -9.457 -9.734 -0.575 1.00 90.81 97 PHE A O 1
ATOM 772 N N . LYS A 1 98 ? -9.041 -10.237 1.569 1.00 93.12 98 LYS A N 1
ATOM 773 C CA . LYS A 1 98 ? -10.428 -10.103 2.046 1.00 93.12 98 LYS A CA 1
ATOM 774 C C . LYS A 1 98 ? -10.478 -9.265 3.314 1.00 93.12 98 LYS A C 1
ATOM 776 O O . LYS A 1 98 ? -9.596 -9.364 4.161 1.00 93.12 98 LYS A O 1
ATOM 781 N N . VAL A 1 99 ? -11.543 -8.476 3.462 1.00 93.38 99 VAL A N 1
ATOM 782 C CA . VAL A 1 99 ? -11.725 -7.575 4.605 1.00 93.38 99 VAL A CA 1
ATOM 783 C C . VAL A 1 99 ? -13.114 -7.750 5.205 1.00 93.38 99 VAL A C 1
ATOM 785 O O . VAL A 1 99 ? -14.114 -7.864 4.492 1.00 93.38 99 VAL A O 1
ATOM 788 N N . TRP A 1 100 ? -13.171 -7.718 6.533 1.00 94.69 100 TRP A N 1
ATOM 789 C CA . TRP A 1 100 ? -14.404 -7.636 7.304 1.00 94.69 100 TRP A CA 1
ATOM 790 C C . TRP A 1 100 ? -14.336 -6.420 8.221 1.00 94.69 100 TRP A C 1
ATOM 792 O O . TRP A 1 100 ? -13.309 -6.169 8.844 1.00 94.69 100 TRP A O 1
ATOM 802 N N . ALA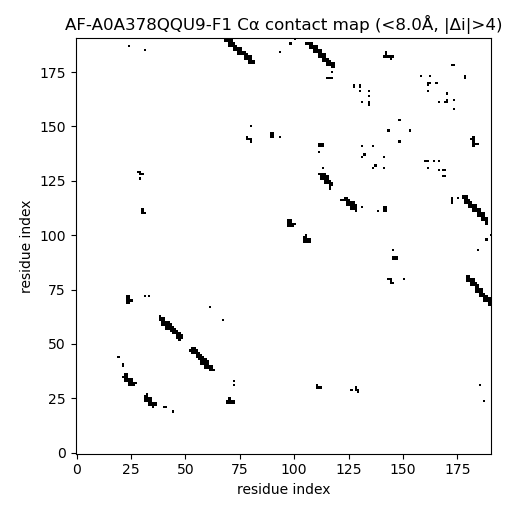 A 1 101 ? -15.442 -5.692 8.334 1.00 93.00 101 ALA A N 1
ATOM 803 C CA . ALA A 1 101 ? -15.614 -4.623 9.309 1.00 93.00 101 ALA A CA 1
ATOM 804 C C . ALA A 1 101 ? -16.860 -4.916 10.142 1.00 93.00 101 ALA A C 1
ATOM 806 O O . ALA A 1 101 ? -17.940 -5.129 9.588 1.00 93.00 101 ALA A O 1
ATOM 807 N N . ASN A 1 102 ? -16.710 -4.964 11.469 1.00 92.62 102 ASN A N 1
ATOM 808 C CA . ASN A 1 102 ? -17.796 -5.286 12.404 1.00 92.62 102 ASN A CA 1
ATOM 809 C C . ASN A 1 102 ? -18.572 -6.560 12.006 1.00 92.62 102 ASN A C 1
ATOM 811 O O . ASN A 1 102 ? -19.800 -6.582 11.987 1.00 92.62 102 ASN A O 1
ATOM 815 N N . GLY A 1 103 ? -17.845 -7.610 11.606 1.00 93.75 103 GLY A N 1
ATOM 816 C CA . GLY A 1 103 ? -18.410 -8.895 11.174 1.00 93.75 103 GLY A CA 1
ATOM 817 C C . GLY A 1 103 ? -18.983 -8.926 9.750 1.00 93.75 103 GLY A C 1
ATOM 818 O O . GLY A 1 103 ? -19.308 -10.002 9.253 1.00 93.75 103 GLY A O 1
ATOM 819 N N . LYS A 1 104 ? -19.070 -7.788 9.050 1.00 95.12 104 LYS A N 1
ATOM 820 C CA . LYS A 1 104 ? -19.580 -7.716 7.676 1.00 95.12 104 LYS A CA 1
ATOM 821 C C . LYS A 1 104 ? -18.438 -7.714 6.663 1.00 95.12 104 LYS A C 1
ATOM 823 O O . LYS A 1 104 ? -17.539 -6.881 6.751 1.00 95.12 104 LYS A O 1
ATOM 828 N N . ALA A 1 105 ? -18.503 -8.610 5.679 1.00 95.44 105 ALA A N 1
ATOM 829 C CA . ALA A 1 105 ? -17.566 -8.618 4.558 1.00 95.44 105 ALA A CA 1
ATOM 830 C C . ALA A 1 105 ? -17.698 -7.330 3.732 1.00 95.44 105 ALA A C 1
ATOM 832 O O . ALA A 1 105 ? -18.812 -6.885 3.434 1.00 95.44 105 ALA A O 1
ATOM 833 N N . ILE A 1 106 ? -16.564 -6.748 3.351 1.00 92.38 106 ILE A N 1
ATOM 834 C CA . ILE A 1 106 ? -16.496 -5.553 2.509 1.00 92.38 106 ILE A CA 1
ATOM 835 C C . ILE A 1 106 ? -15.498 -5.762 1.374 1.00 92.38 106 ILE A C 1
ATOM 837 O O . ILE A 1 106 ? -14.493 -6.451 1.532 1.00 92.38 106 ILE A O 1
ATOM 841 N N . THR A 1 107 ? -15.774 -5.150 0.224 1.00 93.12 107 THR A N 1
ATOM 842 C CA . THR A 1 107 ? -14.866 -5.173 -0.926 1.00 93.12 107 THR A CA 1
ATOM 843 C C . THR A 1 107 ? -13.818 -4.071 -0.759 1.00 93.12 107 THR A C 1
ATOM 845 O O . THR A 1 107 ? -14.184 -2.891 -0.783 1.00 93.12 107 THR A O 1
ATOM 848 N N . PRO A 1 108 ? -12.532 -4.411 -0.571 1.00 91.81 108 PRO A N 1
ATOM 849 C CA . PRO A 1 108 ? -11.481 -3.411 -0.493 1.00 91.81 108 PRO A CA 1
ATOM 850 C C . PRO A 1 108 ? -11.219 -2.797 -1.871 1.00 91.81 108 PRO A C 1
ATOM 852 O O . PRO A 1 108 ? -11.396 -3.439 -2.907 1.00 91.81 108 PRO A O 1
ATOM 855 N N . LYS A 1 109 ? -10.742 -1.553 -1.883 1.00 91.56 109 LYS A N 1
ATOM 856 C CA . LYS A 1 109 ? -10.186 -0.924 -3.082 1.00 91.56 109 LYS A CA 1
ATOM 857 C C . LYS A 1 109 ? -8.673 -1.115 -3.088 1.00 91.56 109 LYS A C 1
ATOM 859 O O . LYS A 1 109 ? -8.013 -0.685 -2.141 1.00 91.56 109 LYS A O 1
ATOM 864 N N . MET A 1 110 ? -8.150 -1.721 -4.150 1.00 91.56 110 MET A N 1
ATOM 865 C CA . MET A 1 110 ? -6.714 -1.837 -4.395 1.00 91.56 110 MET A CA 1
ATOM 866 C C . MET A 1 110 ? -6.179 -0.555 -5.041 1.00 91.56 110 MET A C 1
ATOM 868 O O . MET A 1 110 ? -6.806 0.015 -5.936 1.00 91.56 110 MET A O 1
ATOM 872 N N . HIS A 1 111 ? -5.008 -0.127 -4.588 1.00 91.00 111 HIS A N 1
ATOM 873 C CA . HIS A 1 111 ? -4.176 0.902 -5.201 1.00 91.00 111 HIS A CA 1
ATOM 874 C C . HIS A 1 111 ? -2.797 0.315 -5.458 1.00 91.00 111 HIS A C 1
ATOM 876 O O . HIS A 1 111 ? -2.371 -0.598 -4.753 1.00 91.00 111 HIS A O 1
ATOM 882 N N . VAL A 1 112 ? -2.092 0.856 -6.442 1.00 91.19 112 VAL A N 1
ATOM 883 C CA . VAL A 1 112 ? -0.759 0.391 -6.826 1.00 91.19 112 VAL A CA 1
ATOM 884 C C . VAL A 1 112 ? 0.252 1.511 -6.659 1.00 91.19 112 VAL A C 1
ATOM 886 O O . VAL A 1 112 ? -0.100 2.683 -6.803 1.00 91.19 112 VAL A O 1
ATOM 889 N N . ARG A 1 113 ? 1.500 1.143 -6.378 1.00 91.38 113 ARG A N 1
ATOM 890 C CA . ARG A 1 113 ? 2.643 2.048 -6.373 1.00 91.38 113 ARG A CA 1
ATOM 891 C C . ARG A 1 113 ? 3.775 1.531 -7.241 1.00 91.38 113 ARG A C 1
ATOM 893 O O . ARG A 1 113 ? 4.107 0.347 -7.178 1.00 91.38 113 ARG A O 1
ATOM 900 N N . ALA A 1 114 ? 4.385 2.448 -7.983 1.00 89.56 114 ALA A N 1
ATOM 901 C CA . ALA A 1 114 ? 5.679 2.267 -8.625 1.00 89.56 114 ALA A CA 1
ATOM 902 C C . ALA A 1 114 ? 6.727 3.073 -7.850 1.00 89.56 114 ALA A C 1
ATOM 904 O O . ALA A 1 114 ? 6.607 4.293 -7.727 1.00 89.56 114 ALA A O 1
ATOM 905 N N . LEU A 1 115 ? 7.741 2.390 -7.328 1.00 88.88 115 LEU A N 1
ATOM 906 C CA . LEU A 1 115 ? 8.819 2.985 -6.542 1.00 88.88 115 LEU A CA 1
ATOM 907 C C . LEU A 1 115 ? 10.139 2.807 -7.291 1.00 88.88 115 LEU A C 1
ATOM 909 O O . LEU A 1 115 ? 10.455 1.692 -7.709 1.00 88.88 115 LEU A O 1
ATOM 913 N N . LEU A 1 116 ? 10.907 3.885 -7.447 1.00 85.69 116 LEU A N 1
ATOM 914 C CA . LEU A 1 116 ? 12.255 3.836 -8.018 1.00 85.69 116 LEU A CA 1
ATOM 915 C C . LEU A 1 116 ? 13.298 4.227 -6.980 1.00 85.69 116 LEU A C 1
ATOM 917 O O . LEU A 1 116 ? 13.112 5.210 -6.268 1.00 85.69 116 LEU A O 1
ATOM 921 N N . HIS A 1 117 ? 14.420 3.515 -6.952 1.00 83.12 117 HIS A N 1
ATOM 922 C CA . HIS A 1 117 ? 15.598 3.902 -6.177 1.00 83.12 117 HIS A CA 1
ATOM 923 C C . HIS A 1 117 ? 16.878 3.718 -6.993 1.00 83.12 117 HIS A C 1
ATOM 925 O O . HIS A 1 117 ? 16.890 3.033 -8.021 1.00 83.12 117 HIS A O 1
ATOM 931 N N . LYS A 1 118 ? 17.951 4.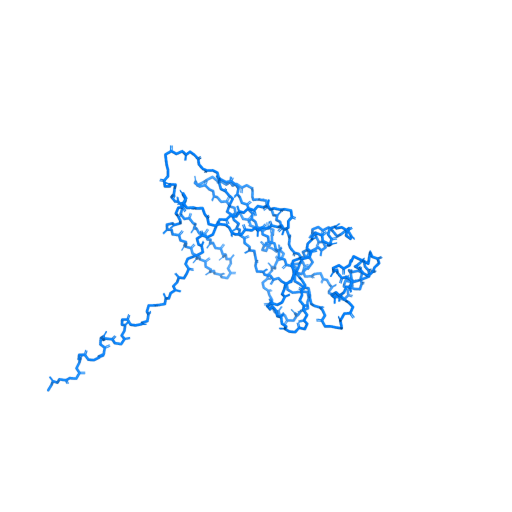374 -6.548 1.00 77.94 118 LYS A N 1
ATOM 932 C CA . LYS A 1 118 ? 19.253 4.366 -7.221 1.00 77.94 118 LYS A CA 1
ATOM 933 C C . LYS A 1 118 ? 20.241 3.480 -6.479 1.00 77.94 118 LYS A C 1
ATOM 935 O O . LYS A 1 118 ? 20.386 3.598 -5.263 1.00 77.94 118 LYS A O 1
ATOM 940 N N . GLY A 1 119 ? 20.953 2.642 -7.223 1.00 74.38 119 GLY A N 1
ATOM 941 C CA . GLY A 1 119 ? 21.889 1.665 -6.685 1.00 74.38 119 GLY A CA 1
ATOM 942 C C . GLY A 1 119 ? 21.265 0.849 -5.555 1.00 74.38 119 GLY A C 1
ATOM 943 O O . GLY A 1 119 ? 20.065 0.580 -5.530 1.00 74.38 119 GLY A O 1
ATOM 944 N N . HIS A 1 120 ? 22.077 0.523 -4.559 1.00 72.00 120 HIS A N 1
ATOM 945 C CA . HIS A 1 120 ? 21.637 -0.248 -3.396 1.00 72.00 120 HIS A CA 1
ATOM 946 C C . HIS A 1 120 ? 21.007 0.601 -2.278 1.00 72.00 120 HIS A C 1
ATOM 948 O O . HIS A 1 120 ? 20.705 0.066 -1.213 1.00 72.00 120 HIS A O 1
ATOM 954 N N . ASP A 1 121 ? 20.811 1.909 -2.482 1.00 74.06 121 ASP A N 1
ATOM 955 C CA . ASP A 1 121 ? 20.201 2.776 -1.472 1.00 74.06 121 ASP A CA 1
ATOM 956 C C . ASP A 1 121 ? 18.670 2.701 -1.531 1.00 74.06 121 ASP A C 1
ATOM 958 O O . ASP A 1 121 ? 17.996 3.545 -2.126 1.00 74.06 121 ASP A O 1
ATOM 962 N N . GLU A 1 122 ? 18.114 1.678 -0.885 1.00 69.62 122 GLU A N 1
ATOM 963 C CA . GLU A 1 122 ? 16.664 1.495 -0.768 1.00 69.62 122 GLU A CA 1
ATOM 964 C C . GLU A 1 122 ? 15.966 2.619 0.017 1.00 69.62 122 GLU A C 1
ATOM 966 O O . GLU A 1 122 ? 14.752 2.779 -0.090 1.00 69.62 122 GLU A O 1
ATOM 971 N N . GLN A 1 123 ? 16.693 3.424 0.801 1.00 72.81 123 GLN A N 1
ATOM 972 C CA . GLN A 1 123 ? 16.085 4.547 1.524 1.00 72.81 123 GLN A CA 1
ATOM 973 C C . GLN A 1 123 ? 15.813 5.752 0.615 1.00 72.81 123 GLN A C 1
ATOM 975 O O . GLN A 1 123 ? 15.031 6.629 0.980 1.00 72.81 123 GLN A O 1
ATOM 980 N N . SER A 1 124 ? 16.397 5.774 -0.587 1.00 77.50 124 SER A N 1
ATOM 981 C CA . SER A 1 124 ? 16.186 6.815 -1.601 1.00 77.50 124 SER A CA 1
ATOM 982 C C . SER A 1 124 ? 14.937 6.609 -2.473 1.00 77.50 124 SER A C 1
ATOM 984 O O . SER A 1 124 ? 14.766 7.306 -3.476 1.00 77.50 124 SER A O 1
ATOM 986 N N . GLU A 1 125 ? 14.070 5.655 -2.114 1.00 85.69 125 GLU A N 1
ATOM 987 C CA . GLU A 1 125 ? 12.863 5.314 -2.871 1.00 85.69 125 GLU A CA 1
ATOM 988 C C . GLU A 1 125 ? 11.961 6.531 -3.133 1.00 85.69 125 GLU A C 1
ATOM 990 O O . GLU A 1 125 ? 11.463 7.191 -2.219 1.00 85.69 125 GLU A O 1
ATOM 995 N N . LEU A 1 126 ? 11.698 6.785 -4.414 1.00 86.69 126 LEU A N 1
ATOM 996 C CA . LEU A 1 126 ? 10.766 7.795 -4.893 1.00 86.69 126 LEU A CA 1
ATOM 997 C C . LEU A 1 126 ? 9.503 7.128 -5.442 1.00 86.69 126 LEU A C 1
ATOM 999 O O . LEU A 1 126 ? 9.587 6.268 -6.320 1.00 86.69 126 LEU A O 1
ATOM 1003 N N . ASP A 1 127 ? 8.333 7.577 -4.981 1.00 88.69 127 ASP A N 1
ATOM 1004 C CA . ASP A 1 127 ? 7.048 7.214 -5.585 1.00 88.69 127 ASP A CA 1
AT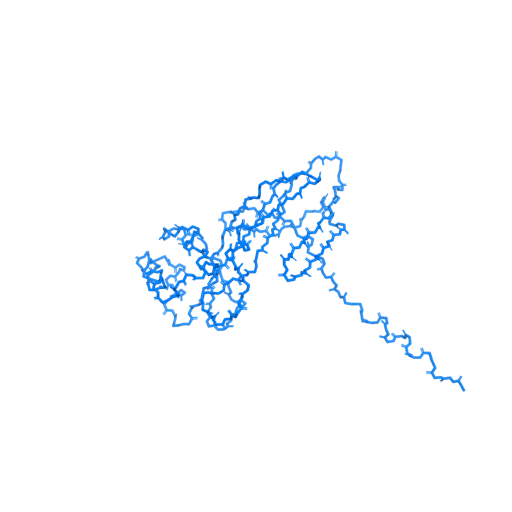OM 1005 C C . ASP A 1 127 ? 6.882 7.930 -6.930 1.00 88.69 127 ASP A C 1
ATOM 1007 O O . ASP A 1 127 ? 6.840 9.159 -7.016 1.00 88.69 127 ASP A O 1
ATOM 1011 N N . VAL A 1 128 ? 6.826 7.139 -7.998 1.00 89.12 128 VAL A N 1
ATOM 1012 C CA . VAL A 1 128 ? 6.719 7.606 -9.382 1.00 89.12 128 VAL A CA 1
ATOM 1013 C C . VAL A 1 128 ? 5.443 7.115 -10.063 1.00 89.12 128 VAL A C 1
ATOM 1015 O O . VAL A 1 128 ? 5.340 7.139 -11.293 1.00 89.12 128 VAL A O 1
ATOM 1018 N N . THR A 1 129 ? 4.455 6.685 -9.278 1.00 90.38 129 THR A N 1
ATOM 1019 C CA . THR A 1 129 ? 3.198 6.099 -9.766 1.00 90.38 129 THR A CA 1
ATOM 1020 C C . THR A 1 129 ? 2.492 6.996 -10.779 1.00 90.38 129 THR A C 1
ATOM 1022 O O . THR A 1 129 ? 2.101 6.537 -11.853 1.00 90.38 129 THR A O 1
ATOM 1025 N N . ASP A 1 130 ? 2.383 8.292 -10.489 1.00 88.69 130 ASP A N 1
ATOM 1026 C CA . ASP A 1 130 ? 1.731 9.243 -11.393 1.00 88.69 130 ASP A CA 1
ATOM 1027 C C . ASP A 1 130 ? 2.506 9.428 -12.693 1.00 88.69 130 ASP A C 1
ATOM 1029 O O . ASP A 1 130 ? 1.909 9.483 -13.768 1.00 88.69 130 ASP A O 1
ATOM 1033 N N . ALA A 1 131 ? 3.837 9.461 -12.622 1.00 88.31 131 ALA A N 1
ATOM 1034 C CA . ALA A 1 131 ? 4.668 9.562 -13.812 1.00 88.31 131 ALA A CA 1
ATOM 1035 C C . ALA A 1 131 ? 4.522 8.311 -14.695 1.00 88.31 131 ALA A C 1
ATOM 1037 O O . ALA A 1 131 ? 4.443 8.428 -15.918 1.00 88.31 131 ALA A O 1
ATOM 1038 N N . PHE A 1 132 ? 4.414 7.123 -14.093 1.00 87.88 132 PHE A N 1
ATOM 1039 C CA . PHE A 1 132 ? 4.111 5.880 -14.808 1.00 87.88 132 PHE A CA 1
ATOM 1040 C C . PHE A 1 132 ? 2.732 5.947 -15.477 1.00 87.88 132 PHE A C 1
ATOM 1042 O O . PHE A 1 132 ? 2.612 5.679 -16.672 1.00 87.88 132 PHE A O 1
ATOM 1049 N N . ARG A 1 133 ? 1.690 6.381 -14.762 1.00 89.94 133 ARG A N 1
ATOM 1050 C CA . ARG A 1 133 ? 0.348 6.537 -15.351 1.00 89.94 133 ARG A CA 1
ATOM 1051 C C . ARG A 1 133 ? 0.329 7.530 -16.509 1.00 89.94 133 ARG 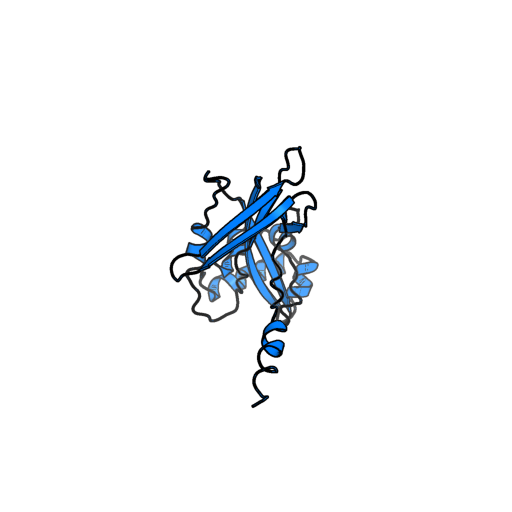A C 1
ATOM 1053 O O . ARG A 1 133 ? -0.283 7.252 -17.535 1.00 89.94 133 ARG A O 1
ATOM 1060 N N . GLN A 1 134 ? 1.051 8.642 -16.388 1.00 88.12 134 GLN A N 1
ATOM 1061 C CA . GLN A 1 134 ? 1.219 9.613 -17.474 1.00 88.12 134 GLN A CA 1
ATOM 1062 C C . GLN A 1 134 ? 1.941 9.009 -18.688 1.00 88.12 134 GLN A C 1
ATOM 1064 O O . GLN A 1 134 ? 1.568 9.292 -19.821 1.00 88.12 134 GLN A O 1
ATOM 1069 N N . CYS A 1 135 ? 2.900 8.104 -18.466 1.00 85.94 135 CYS A N 1
ATOM 1070 C CA . CYS A 1 135 ? 3.549 7.320 -19.523 1.00 85.94 135 CYS A CA 1
ATOM 1071 C C . CYS A 1 135 ? 2.666 6.174 -20.073 1.00 85.94 135 CYS A C 1
ATOM 1073 O O . CYS A 1 135 ? 3.137 5.362 -20.873 1.00 85.94 135 CYS A O 1
ATOM 1075 N N . GLY A 1 136 ? 1.403 6.073 -19.645 1.00 87.38 136 GLY A N 1
ATOM 1076 C CA . GLY A 1 136 ? 0.430 5.094 -20.132 1.00 87.38 136 GLY A CA 1
ATOM 1077 C C . GLY A 1 136 ? 0.566 3.698 -19.527 1.00 87.38 136 GLY A C 1
ATOM 1078 O O . GLY A 1 136 ? 0.106 2.734 -20.138 1.00 87.38 136 GLY A O 1
ATOM 1079 N N . PHE A 1 137 ? 1.235 3.546 -18.383 1.00 87.69 137 PHE A N 1
ATOM 1080 C CA . PHE A 1 137 ? 1.292 2.267 -17.672 1.00 87.69 137 PHE A CA 1
ATOM 1081 C C . PHE A 1 137 ? -0.047 1.950 -16.996 1.00 87.69 137 PHE A C 1
ATOM 1083 O O . PHE A 1 137 ? -0.619 2.783 -16.293 1.00 87.69 137 PHE A O 1
ATOM 1090 N N . SER A 1 138 ? -0.523 0.727 -17.202 1.00 89.06 138 SER A N 1
ATOM 1091 C CA . SER A 1 138 ? -1.656 0.132 -16.498 1.00 89.06 138 SER A CA 1
ATOM 1092 C C . SER A 1 138 ? -1.251 -0.376 -15.114 1.00 89.06 138 SER A C 1
ATOM 1094 O O . SER A 1 138 ? -0.084 -0.684 -14.868 1.00 89.06 138 SER A O 1
ATOM 1096 N N . ASP A 1 139 ? -2.228 -0.545 -14.220 1.00 88.94 139 ASP A N 1
ATOM 1097 C CA . ASP A 1 139 ? -1.985 -1.095 -12.880 1.00 88.94 139 ASP A CA 1
ATOM 1098 C C . ASP A 1 139 ? -1.375 -2.512 -12.939 1.00 88.94 139 ASP A C 1
ATOM 1100 O O . ASP A 1 139 ? -0.519 -2.838 -12.121 1.00 88.94 139 ASP A O 1
ATOM 1104 N N . LYS A 1 140 ? -1.730 -3.326 -13.949 1.00 85.75 140 LYS A N 1
ATOM 1105 C CA . LYS A 1 140 ? -1.121 -4.650 -14.185 1.00 85.75 140 LYS A CA 1
ATOM 1106 C C . LYS A 1 140 ? 0.362 -4.546 -14.550 1.00 85.75 140 LYS A C 1
ATOM 1108 O O . LYS A 1 140 ? 1.166 -5.328 -14.058 1.00 85.75 140 LYS A O 1
ATOM 1113 N N . GLU A 1 141 ? 0.735 -3.587 -15.400 1.00 84.81 141 GLU A N 1
ATOM 1114 C CA . GLU A 1 141 ? 2.148 -3.340 -15.715 1.00 84.81 141 GLU A CA 1
ATOM 1115 C C . GLU A 1 141 ? 2.898 -2.830 -14.473 1.00 84.81 141 GLU A C 1
ATOM 1117 O O . GLU A 1 141 ? 4.009 -3.284 -14.202 1.00 84.81 141 GLU A O 1
ATOM 1122 N N . ILE A 1 142 ? 2.276 -1.949 -13.677 1.00 87.44 142 ILE A N 1
ATOM 1123 C CA . ILE A 1 142 ? 2.856 -1.439 -12.424 1.00 87.44 142 ILE A CA 1
ATOM 1124 C C . ILE A 1 142 ? 3.064 -2.564 -11.399 1.00 87.44 142 ILE A C 1
ATOM 1126 O O . ILE A 1 142 ? 4.067 -2.552 -10.691 1.00 87.44 142 ILE A O 1
ATOM 1130 N N . LEU A 1 143 ? 2.164 -3.547 -11.323 1.00 87.50 143 LEU A N 1
ATOM 1131 C CA . LEU A 1 143 ? 2.257 -4.698 -10.414 1.00 87.50 143 LEU A CA 1
ATOM 1132 C C . LEU A 1 143 ? 3.036 -5.890 -10.982 1.00 87.50 143 LEU A C 1
ATOM 1134 O O . LEU A 1 143 ? 3.014 -6.961 -10.383 1.00 87.50 143 LEU A O 1
ATOM 1138 N N . SER A 1 144 ? 3.745 -5.733 -12.101 1.00 81.88 144 SER A N 1
ATOM 1139 C CA . SER A 1 144 ? 4.479 -6.834 -12.746 1.00 81.88 144 SER A CA 1
ATOM 1140 C C . SER A 1 144 ? 5.405 -7.619 -11.803 1.00 81.88 144 SER A C 1
ATOM 1142 O O . SER A 1 144 ? 5.509 -8.833 -11.960 1.00 81.88 144 SER A O 1
ATOM 1144 N N . ALA A 1 145 ? 5.982 -6.984 -10.773 1.00 80.44 145 ALA A N 1
ATOM 1145 C CA . ALA A 1 145 ? 6.812 -7.659 -9.768 1.00 80.44 145 ALA A CA 1
ATOM 1146 C C . ALA A 1 145 ? 6.072 -8.713 -8.910 1.00 80.44 145 ALA A C 1
ATOM 1148 O O . ALA A 1 145 ? 6.727 -9.537 -8.284 1.00 80.44 145 ALA A O 1
ATOM 1149 N N . TYR A 1 146 ? 4.735 -8.698 -8.863 1.00 81.56 146 TYR A N 1
ATOM 1150 C CA . TYR A 1 146 ? 3.921 -9.697 -8.151 1.00 81.56 146 TYR A CA 1
ATOM 1151 C C . TYR A 1 146 ? 3.407 -10.833 -9.049 1.00 81.56 146 TYR A C 1
ATOM 1153 O O . TYR A 1 146 ? 2.873 -11.815 -8.554 1.00 81.56 146 TYR A O 1
ATOM 1161 N N . HIS A 1 147 ? 3.484 -10.699 -10.373 1.00 76.62 147 HIS A N 1
ATOM 1162 C CA . HIS A 1 147 ? 2.839 -11.647 -11.294 1.00 76.62 147 HIS A CA 1
ATOM 1163 C C . HIS A 1 147 ? 3.791 -12.723 -11.827 1.00 76.62 147 HIS A C 1
ATOM 1165 O O . HIS A 1 147 ? 3.460 -13.374 -12.813 1.00 76.62 147 HIS A O 1
ATOM 1171 N N . HIS A 1 148 ? 4.990 -12.871 -11.240 1.00 61.91 148 HIS A N 1
ATOM 1172 C CA . HIS A 1 148 ? 6.040 -13.792 -11.708 1.00 61.91 148 HIS A CA 1
ATOM 1173 C C . HIS A 1 148 ? 6.192 -13.793 -13.243 1.00 61.91 148 HIS A C 1
ATOM 1175 O O . HIS A 1 148 ? 6.408 -14.829 -13.870 1.00 61.91 148 HIS A O 1
ATOM 1181 N N . VAL A 1 149 ? 6.010 -12.627 -13.877 1.00 54.84 149 VAL A N 1
ATOM 1182 C CA . VAL A 1 149 ? 6.042 -12.520 -15.337 1.00 54.84 149 VAL A CA 1
ATOM 1183 C C . VAL A 1 149 ? 7.453 -12.882 -15.775 1.00 54.84 149 VAL A C 1
ATOM 1185 O O . VAL A 1 149 ? 8.397 -12.417 -15.138 1.00 54.84 149 VAL A O 1
ATOM 1188 N N . ASN A 1 150 ? 7.602 -13.679 -16.843 1.00 54.56 150 ASN A N 1
ATOM 1189 C CA . ASN A 1 150 ? 8.911 -14.009 -17.414 1.00 54.56 150 ASN A CA 1
ATOM 1190 C C . ASN A 1 150 ? 9.740 -12.725 -17.572 1.00 54.56 150 ASN A C 1
ATOM 1192 O O . ASN A 1 150 ? 9.494 -11.884 -18.442 1.00 54.56 150 ASN A O 1
ATOM 1196 N N . TYR A 1 151 ? 10.684 -12.583 -16.643 1.00 57.50 151 TYR A N 1
ATOM 1197 C CA . TYR A 1 151 ? 11.434 -11.372 -16.324 1.00 57.50 151 TYR A CA 1
ATOM 1198 C C . TYR A 1 151 ? 12.124 -10.775 -17.556 1.00 57.50 151 TYR A C 1
ATOM 1200 O O . TYR A 1 151 ? 12.118 -9.560 -17.759 1.00 57.50 151 TYR A O 1
ATOM 1208 N N . ASP A 1 152 ? 12.649 -11.651 -18.410 1.00 55.84 152 ASP A N 1
ATOM 1209 C CA . ASP A 1 152 ? 13.476 -11.301 -19.562 1.00 55.84 152 ASP A CA 1
ATOM 1210 C C . ASP A 1 152 ? 12.679 -10.638 -20.707 1.00 55.84 152 ASP A C 1
ATOM 1212 O O . ASP A 1 152 ? 13.179 -9.763 -21.411 1.00 55.84 152 ASP A O 1
ATOM 1216 N N . GLU A 1 153 ? 11.392 -10.965 -20.868 1.00 59.88 153 GLU A N 1
ATOM 1217 C CA . GLU A 1 153 ? 10.618 -10.504 -22.031 1.00 59.88 153 GLU A CA 1
ATOM 1218 C C . GLU A 1 153 ? 9.953 -9.132 -21.823 1.00 59.88 153 GLU A C 1
ATOM 1220 O O . GLU A 1 153 ? 9.762 -8.363 -22.771 1.00 59.88 153 GLU A O 1
ATOM 1225 N N . SER A 1 154 ? 9.588 -8.793 -20.582 1.00 61.78 154 SER A N 1
ATOM 1226 C CA . SER A 1 154 ? 8.777 -7.597 -20.290 1.00 61.78 154 SER A CA 1
ATOM 1227 C C . SER A 1 154 ? 9.599 -6.346 -19.953 1.00 61.78 154 SER A C 1
ATOM 1229 O O . SER A 1 154 ? 9.206 -5.231 -20.319 1.00 61.78 154 SER A O 1
ATOM 1231 N N . LEU A 1 155 ? 10.764 -6.509 -19.316 1.00 65.50 155 LEU A N 1
ATOM 1232 C CA . LEU A 1 155 ? 11.612 -5.402 -18.870 1.00 65.50 155 LEU A CA 1
ATOM 1233 C C . LEU A 1 155 ? 12.081 -4.479 -20.007 1.00 65.50 155 LEU A C 1
ATOM 1235 O O . LEU A 1 155 ? 11.959 -3.255 -19.855 1.00 65.50 155 LEU A O 1
ATOM 1239 N N . PRO A 1 156 ? 12.568 -4.994 -21.157 1.00 69.38 156 PRO A N 1
ATOM 1240 C CA . PRO A 1 156 ? 12.983 -4.140 -22.268 1.00 69.38 156 PRO A CA 1
ATOM 1241 C C . PRO A 1 156 ? 11.863 -3.208 -22.742 1.00 69.38 156 PRO A C 1
ATOM 1243 O O . PRO A 1 156 ? 12.116 -2.029 -23.003 1.00 69.38 156 PRO A O 1
ATOM 1246 N N . ASN A 1 157 ? 10.622 -3.706 -22.777 1.00 72.81 157 ASN A N 1
ATOM 1247 C CA . ASN A 1 157 ? 9.446 -2.949 -23.203 1.00 72.81 157 ASN A CA 1
ATOM 1248 C C . ASN A 1 157 ? 9.049 -1.871 -22.188 1.00 72.81 157 ASN A C 1
ATOM 1250 O O . ASN A 1 157 ? 8.741 -0.742 -22.577 1.00 72.81 157 ASN A O 1
ATOM 1254 N N . ILE A 1 158 ? 9.120 -2.177 -20.891 1.00 73.12 158 ILE A N 1
ATOM 1255 C CA . ILE A 1 158 ? 8.819 -1.210 -19.829 1.00 73.12 158 ILE A CA 1
ATOM 1256 C C . ILE A 1 158 ? 9.841 -0.070 -19.856 1.00 73.12 158 ILE A C 1
ATOM 1258 O O . ILE A 1 158 ? 9.465 1.102 -19.959 1.00 73.12 158 ILE A O 1
ATOM 1262 N N . TYR A 1 159 ? 11.138 -0.383 -19.863 1.00 75.69 159 TYR A N 1
ATOM 1263 C CA . TYR A 1 159 ? 12.163 0.656 -19.947 1.00 75.69 159 TYR A CA 1
ATOM 1264 C C . TYR A 1 159 ? 12.091 1.442 -21.264 1.00 75.69 159 TYR A C 1
ATOM 1266 O O . TYR A 1 159 ? 12.338 2.650 -21.269 1.00 75.69 159 TYR A O 1
ATOM 1274 N N . ALA A 1 160 ? 11.728 0.801 -22.381 1.00 78.12 160 ALA A N 1
ATOM 1275 C CA . ALA A 1 160 ? 11.506 1.491 -23.649 1.00 78.12 160 ALA A CA 1
ATOM 1276 C C . ALA A 1 160 ? 10.349 2.499 -23.563 1.00 78.12 160 ALA A C 1
ATOM 1278 O O . ALA A 1 160 ? 10.517 3.638 -23.998 1.00 78.12 160 ALA A O 1
ATOM 1279 N N . LYS A 1 161 ? 9.220 2.128 -22.947 1.00 80.81 161 LYS A N 1
ATOM 1280 C CA . LYS A 1 161 ? 8.052 3.006 -22.757 1.00 80.81 161 LYS A CA 1
ATOM 1281 C C . LYS A 1 161 ? 8.385 4.221 -21.886 1.00 80.81 161 LYS A C 1
ATOM 1283 O O . LYS A 1 161 ? 8.054 5.346 -22.260 1.00 80.81 161 LYS A O 1
ATOM 1288 N N . ILE A 1 162 ? 9.139 4.028 -20.799 1.00 77.38 162 ILE A N 1
ATOM 1289 C CA . ILE A 1 162 ? 9.620 5.137 -19.954 1.00 77.38 162 ILE A CA 1
ATOM 1290 C C . ILE A 1 162 ? 10.553 6.070 -20.748 1.00 77.38 162 ILE A C 1
ATOM 1292 O O . ILE A 1 162 ? 10.386 7.293 -20.720 1.00 77.38 162 ILE A O 1
ATOM 1296 N N . ARG A 1 163 ? 11.523 5.512 -21.491 1.00 77.81 163 ARG A N 1
ATOM 1297 C CA . ARG A 1 163 ? 12.460 6.298 -22.318 1.00 77.81 163 ARG A CA 1
ATOM 1298 C C . ARG A 1 163 ? 11.759 7.067 -23.437 1.00 77.81 163 ARG A C 1
ATOM 1300 O O . ARG A 1 163 ? 12.154 8.197 -23.718 1.00 77.81 163 ARG A O 1
ATOM 1307 N N . ALA A 1 164 ? 10.741 6.479 -24.062 1.00 81.19 164 ALA A N 1
ATOM 1308 C CA . ALA A 1 164 ? 9.999 7.092 -25.160 1.00 81.19 164 ALA A CA 1
ATOM 1309 C C . ALA A 1 164 ? 9.210 8.329 -24.708 1.00 81.19 164 ALA A C 1
ATOM 1311 O O . ALA A 1 164 ? 9.221 9.344 -25.402 1.00 81.19 164 ALA A O 1
ATOM 1312 N N . TYR A 1 165 ? 8.578 8.273 -23.532 1.00 82.50 165 TYR A N 1
ATOM 1313 C CA . TYR A 1 165 ? 7.770 9.382 -23.020 1.00 82.50 165 TYR A CA 1
ATOM 1314 C C . TYR A 1 165 ? 8.619 10.561 -22.503 1.00 82.50 165 TYR A C 1
ATOM 1316 O O . TYR A 1 165 ? 8.147 11.695 -22.472 1.00 82.50 165 TYR A O 1
ATOM 1324 N N . LYS A 1 166 ? 9.885 10.323 -22.120 1.00 77.75 166 LYS A N 1
ATOM 1325 C CA . LYS A 1 166 ? 10.827 11.355 -21.632 1.00 77.75 166 LYS A CA 1
ATOM 1326 C C . LYS A 1 166 ? 10.275 12.197 -20.468 1.00 77.75 166 LYS A C 1
ATOM 1328 O O . LYS A 1 166 ? 10.573 13.386 -20.366 1.00 77.75 166 LYS A O 1
ATOM 1333 N N . HIS A 1 167 ? 9.493 11.590 -19.565 1.00 82.75 167 HIS A N 1
ATOM 1334 C CA . HIS A 1 167 ? 8.978 12.299 -18.388 1.00 82.75 167 HIS A CA 1
ATOM 1335 C C . HIS A 1 167 ? 10.165 12.821 -17.558 1.00 82.75 167 HIS A C 1
ATOM 1337 O O . HIS A 1 167 ? 10.999 12.001 -17.170 1.00 82.75 167 HIS A O 1
ATOM 1343 N N . PRO A 1 168 ? 10.259 14.120 -17.218 1.00 79.38 168 PRO A N 1
ATOM 1344 C CA . PRO A 1 168 ? 11.454 14.692 -16.587 1.00 79.38 168 PRO A CA 1
ATOM 1345 C C . PRO A 1 168 ? 11.891 13.970 -15.305 1.00 79.38 168 PRO A C 1
ATOM 1347 O O . PRO A 1 168 ? 13.079 13.715 -15.107 1.00 79.38 168 PRO A O 1
ATOM 1350 N N . ALA A 1 169 ? 10.925 13.583 -14.460 1.00 74.50 169 ALA A N 1
ATOM 1351 C CA . ALA A 1 169 ? 11.204 12.867 -13.216 1.00 74.50 169 ALA A CA 1
ATOM 1352 C C . ALA A 1 169 ? 11.713 11.436 -13.448 1.00 74.50 169 ALA A C 1
ATOM 1354 O O . ALA A 1 169 ? 12.600 10.992 -12.731 1.00 74.50 169 ALA A O 1
ATOM 1355 N N . LEU A 1 170 ? 11.193 10.730 -14.460 1.00 78.19 170 LEU A N 1
ATOM 1356 C CA . LEU A 1 170 ? 11.586 9.348 -14.741 1.00 78.19 170 LEU A CA 1
ATOM 1357 C C . LEU A 1 170 ? 12.880 9.297 -15.535 1.00 78.19 170 LEU A C 1
ATOM 1359 O O . LEU A 1 170 ? 13.773 8.537 -15.187 1.00 78.19 170 LEU A O 1
ATOM 1363 N N . TYR A 1 171 ? 12.988 10.129 -16.573 1.00 73.44 171 TYR A N 1
ATOM 1364 C CA . TYR A 1 171 ? 14.108 10.141 -17.505 1.00 73.44 171 TYR A CA 1
ATOM 1365 C C . TYR A 1 171 ? 15.437 10.324 -16.774 1.00 73.44 171 TYR A C 1
ATOM 1367 O O . TYR A 1 171 ? 16.365 9.574 -17.033 1.00 73.44 171 TYR A O 1
ATOM 1375 N N . ARG A 1 172 ? 15.506 11.239 -15.798 1.00 71.38 172 ARG A N 1
ATOM 1376 C CA . ARG A 1 172 ? 16.712 11.435 -14.980 1.00 71.38 172 ARG A CA 1
ATOM 1377 C C . ARG A 1 172 ? 17.059 10.217 -14.122 1.00 71.38 172 ARG A C 1
ATOM 1379 O O . ARG A 1 172 ? 18.234 9.955 -13.907 1.00 71.38 172 ARG A O 1
ATOM 1386 N N . LEU A 1 173 ? 16.052 9.517 -13.601 1.00 70.25 173 LEU A N 1
ATOM 1387 C CA . LEU A 1 173 ? 16.264 8.341 -12.760 1.00 70.25 173 LEU A CA 1
ATOM 1388 C C . LEU A 1 173 ? 16.763 7.186 -13.629 1.00 70.25 173 LEU A C 1
ATOM 1390 O O . LEU A 1 173 ? 17.883 6.741 -13.453 1.00 70.25 173 LEU A O 1
ATOM 1394 N N . ILE A 1 174 ? 16.010 6.803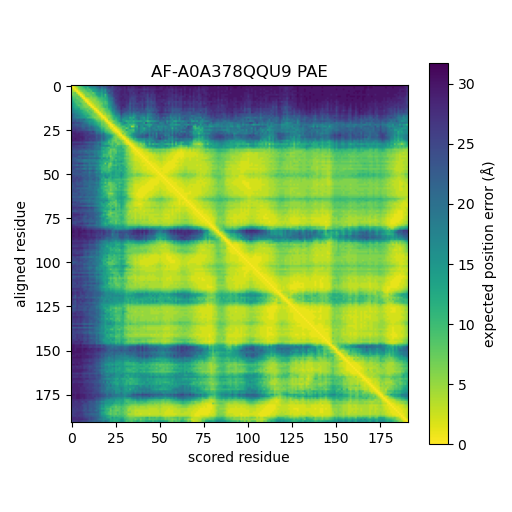 -14.660 1.00 70.88 174 ILE A N 1
ATOM 1395 C CA . ILE A 1 174 ? 16.290 5.606 -15.467 1.00 70.88 174 ILE A CA 1
ATOM 1396 C C . ILE A 1 174 ? 17.497 5.707 -16.417 1.00 70.88 174 ILE A C 1
ATOM 1398 O O . ILE A 1 174 ? 17.886 4.698 -17.001 1.00 70.88 174 ILE A O 1
ATOM 1402 N N . THR A 1 175 ? 18.082 6.892 -16.630 1.00 64.56 175 THR A N 1
ATOM 1403 C CA . THR A 1 175 ? 19.330 7.034 -17.408 1.00 64.56 175 THR A CA 1
ATOM 1404 C C . THR A 1 175 ? 20.574 6.587 -16.644 1.00 64.56 175 THR A C 1
ATOM 1406 O O . THR A 1 175 ? 21.642 6.452 -17.239 1.00 64.56 175 THR A O 1
ATOM 1409 N N . GLU A 1 176 ? 20.458 6.365 -15.338 1.00 62.75 176 GLU A N 1
ATOM 1410 C CA . GLU A 1 176 ? 21.547 5.866 -14.507 1.00 62.75 176 GLU A CA 1
ATOM 1411 C C . GLU A 1 176 ? 21.565 4.334 -14.559 1.00 62.75 176 GLU A C 1
ATOM 1413 O O . GLU A 1 176 ? 20.517 3.696 -14.447 1.00 62.75 176 GLU A O 1
ATOM 1418 N N . LYS A 1 177 ? 22.756 3.745 -14.755 1.00 63.28 177 LYS A N 1
ATOM 1419 C CA . LYS A 1 177 ? 22.944 2.300 -14.994 1.00 63.28 177 LYS A CA 1
ATOM 1420 C C . LYS A 1 177 ? 22.388 1.391 -13.885 1.00 63.28 177 LYS A C 1
ATOM 1422 O O . LYS A 1 177 ? 22.140 0.226 -14.168 1.00 63.28 177 LYS A O 1
ATOM 1427 N N . ASP A 1 178 ? 22.109 1.938 -12.701 1.00 70.12 178 ASP A N 1
ATOM 1428 C CA . ASP A 1 178 ? 21.758 1.187 -11.493 1.00 70.12 178 ASP A CA 1
ATOM 1429 C C . ASP A 1 178 ? 20.381 1.595 -10.932 1.00 70.12 178 ASP A C 1
ATOM 1431 O O . ASP A 1 178 ? 20.210 1.776 -9.730 1.00 70.12 178 ASP A O 1
ATOM 1435 N N . THR A 1 179 ? 19.385 1.830 -11.791 1.00 72.62 179 THR A N 1
ATOM 1436 C CA . THR A 1 179 ? 18.027 2.164 -11.322 1.00 72.62 179 THR A CA 1
ATOM 1437 C C . THR A 1 179 ? 17.184 0.917 -11.117 1.00 72.62 179 THR A C 1
ATOM 1439 O O . THR A 1 179 ? 16.978 0.119 -12.039 1.00 72.62 179 THR A O 1
ATOM 1442 N N . HIS A 1 180 ? 16.627 0.803 -9.919 1.00 77.50 180 HIS A N 1
ATOM 1443 C CA . HIS A 1 180 ? 15.828 -0.333 -9.496 1.00 77.50 180 HIS A CA 1
ATOM 1444 C C . HIS A 1 180 ? 14.364 0.051 -9.334 1.00 77.50 180 HIS A C 1
ATOM 1446 O O . HIS A 1 180 ? 14.044 1.184 -8.965 1.00 77.50 180 HIS A O 1
ATOM 1452 N N . TRP A 1 181 ? 13.476 -0.900 -9.620 1.00 81.38 181 TRP A N 1
ATOM 1453 C CA . TRP A 1 181 ? 12.030 -0.710 -9.549 1.00 81.38 181 TRP A CA 1
ATOM 1454 C C . TRP A 1 181 ? 11.393 -1.725 -8.602 1.00 81.38 181 TRP A C 1
ATOM 1456 O O . TRP A 1 181 ? 11.604 -2.933 -8.730 1.00 81.38 181 TRP A O 1
ATOM 1466 N N . LYS A 1 182 ? 10.568 -1.209 -7.683 1.00 86.69 182 LYS A N 1
ATOM 1467 C CA . LYS A 1 182 ? 9.651 -1.983 -6.850 1.00 86.69 182 LYS A CA 1
ATOM 1468 C C . LYS A 1 182 ? 8.179 -1.655 -7.114 1.00 86.69 182 LYS A C 1
ATOM 1470 O O . LYS A 1 182 ? 7.797 -0.495 -7.291 1.00 86.69 182 LYS A O 1
ATOM 1475 N N . SER A 1 183 ? 7.343 -2.681 -7.065 1.00 88.31 183 SER A N 1
ATOM 1476 C CA . SER A 1 183 ? 5.885 -2.592 -7.085 1.00 88.31 183 SER A CA 1
ATOM 1477 C C . SER A 1 183 ? 5.329 -2.742 -5.674 1.00 88.31 183 SER A C 1
ATOM 1479 O O . SER A 1 183 ? 5.861 -3.501 -4.866 1.00 88.31 183 SER A O 1
ATOM 1481 N N . GLN A 1 184 ? 4.218 -2.075 -5.374 1.00 91.19 184 GLN A N 1
ATOM 1482 C CA . GLN A 1 184 ? 3.480 -2.318 -4.135 1.00 91.19 184 GLN A CA 1
ATOM 1483 C C . GLN A 1 184 ? 1.975 -2.217 -4.368 1.00 91.19 184 GLN A C 1
ATOM 1485 O O . GLN A 1 184 ? 1.504 -1.229 -4.928 1.00 91.19 184 GLN A O 1
ATOM 1490 N N . ALA A 1 185 ? 1.218 -3.206 -3.896 1.00 91.88 185 ALA A N 1
ATOM 1491 C CA . ALA A 1 185 ? -0.233 -3.107 -3.779 1.00 91.88 185 ALA A CA 1
ATOM 1492 C C . ALA A 1 185 ? -0.630 -2.610 -2.381 1.00 91.88 185 ALA A C 1
ATOM 1494 O O . ALA A 1 185 ? -0.013 -2.968 -1.377 1.00 91.88 185 ALA A O 1
ATOM 1495 N N . ILE A 1 186 ? -1.671 -1.783 -2.306 1.00 90.56 186 ILE A N 1
ATOM 1496 C CA . ILE A 1 186 ? -2.241 -1.292 -1.050 1.00 90.56 186 ILE A CA 1
ATOM 1497 C C . ILE A 1 186 ? -3.752 -1.442 -1.103 1.00 90.56 186 ILE A C 1
ATOM 1499 O O . ILE A 1 186 ? -4.417 -0.848 -1.953 1.00 90.56 186 ILE A O 1
ATOM 1503 N N . TYR A 1 187 ? -4.308 -2.196 -0.164 1.00 90.69 187 TYR A N 1
ATOM 1504 C CA . TYR A 1 187 ? -5.750 -2.322 -0.010 1.00 90.69 187 TYR A CA 1
ATOM 1505 C C . TYR A 1 187 ? -6.258 -1.259 0.942 1.00 90.69 187 TYR A C 1
ATOM 1507 O O . TYR A 1 187 ? -5.635 -0.943 1.948 1.00 90.69 187 TYR A O 1
ATOM 1515 N N . THR A 1 188 ? -7.407 -0.690 0.623 1.00 88.19 188 THR A N 1
ATOM 1516 C CA . THR A 1 188 ? -8.062 0.293 1.477 1.00 88.19 188 THR A CA 1
ATOM 1517 C C . THR A 1 188 ? -9.518 -0.067 1.649 1.00 88.19 188 THR A C 1
ATOM 1519 O O . THR A 1 188 ? -10.193 -0.477 0.700 1.00 88.19 188 THR A O 1
ATOM 1522 N N . ASN A 1 189 ? -10.023 0.150 2.852 1.00 82.50 189 ASN A N 1
ATOM 1523 C CA . ASN A 1 189 ? -11.447 0.130 3.128 1.00 82.50 189 ASN A CA 1
ATOM 1524 C C . ASN A 1 189 ? -11.861 1.436 3.787 1.00 82.50 189 ASN A C 1
ATOM 1526 O O . ASN A 1 189 ? -11.151 1.956 4.644 1.00 82.50 189 ASN A O 1
ATOM 1530 N N . ARG A 1 190 ? -13.029 1.944 3.391 1.00 78.69 190 ARG A N 1
ATOM 1531 C CA . ARG A 1 190 ? -13.656 3.093 4.035 1.00 78.69 190 ARG A CA 1
ATOM 1532 C C . ARG A 1 190 ? -14.779 2.592 4.930 1.00 78.69 190 ARG A C 1
ATOM 1534 O O . ARG A 1 190 ? -15.722 1.982 4.428 1.00 78.69 190 ARG A O 1
ATOM 1541 N N . THR A 1 191 ? -14.651 2.840 6.224 1.00 68.38 191 THR A N 1
ATOM 1542 C CA . THR A 1 191 ? -15.592 2.418 7.270 1.00 68.38 191 THR A CA 1
ATOM 1543 C C . THR A 1 191 ? -16.009 3.599 8.121 1.00 68.38 191 THR A C 1
ATOM 1545 O O . THR A 1 191 ? -15.188 4.539 8.265 1.00 68.38 191 THR A O 1
#

InterPro domains:
  IPR025538 Domain of unknown function DUF4424 [PF14415] (20-187)

Mean predicted aligned error: 11.11 Å

Foldseek 3Di:
DPDPPPVVVVVVPPPDPPDDLQWFWDQDPLGTDTHHDPQKGWDDWDWDDDPVDTDIDTDIDGNDPDDDKTKHKDKDDWFWLDDDDPDDLLVCVVVVDWDDDPNHTDDWDKDKWKWKDFAPPPVRIDTCPVVCVVLVDDRCLLQVRNNPPPSVPCVVVSLVSLCVVPDVVSVVQSVDPGMIIIMMMMIMDID